Protein AF-A0A7S2SGH3-F1 (afdb_monomer_lite)

Foldseek 3Di:
DQDPVRCVLQVHQDDPQWGWQFKFWQWDDDPPDTDTFWIKIKTFNLVQCLVQVLVCLPPDCDQVVLLSVLQRQGKMKMKIAGQAKFWCVRQLVVQLVLQVVQADPVDPSSVVSCQQDVGIDGHGKMWMWIQHSVQFWTFIDTNNHTSDIDRDPVRNGRSSSVSCCCRHPVHSTVRRNVSNSVRVSCSNVVNPDPDPDPCPDPPDDDDDDDDDDDDDDDDDDDDDDDDDDDDDDDDDDDDDDDDDDDDDDPDDDDDDDDDDDDDDPDDDDDDDDDDDDDDDDDDDPDPVVVVVVVVVVVVVVVVVVVVVVVVVVVVVVVVVVVVVVVVVVVVVVVVVD

InterPro domains:
  IPR016088 Chalcone isomerase, 3-layer sandwich [G3DSA:3.50.70.10] (10-166)
  IPR036298 Chalcone isomerase superfamily [SSF54626] (16-188)

Organism: NCBI:txid96639

Radius of gyration: 29.37 Å; chains: 1; bounding box: 84×97×71 Å

Sequence (337 aa):
MASGDERQLFGGETWKGDALCGVGERIKKIGFIHVSVYKIALYVDIEGMQQAMQQFRDEELDAKFYAALAQANFRKRIVLRFSRNLSTSQLRPAFIELLEKRVSEQVDVPVIVCKLIPQDQKAGDTIELCFDADGKTITALSNGEEVFSGCCPGPEDLHRALQNAYFDEQTAVPEIRPAICQRIPSILQGANTKPKIAVEGYASEPQSSIRSGGSTASSCTAYSPTSKAELPSPLHQKSTRQRVKNMFFKRKKNSKYEASSRDHEAVYALPASPKSPPPVPTAITNNDDRDAIIEVLKAQMSTQAKSLQENTARTNLVLLLSIVNFLILCMLLATSC

Secondary structure (DSSP, 8-state):
---HHHHHHTTSSEETTEEEEEEEEEEEEETTEEEEEEEEEEEE-HHHHHHHTGGGSSS---HHHHHHHHHS-S-EEEEEEESS-B-HHHHHHHHHHHHHTTS-TTS-HHHHHHHHS-S-B-TT-EEEEEE-TTSSEEEEEETTEEEEEEE-SSHHHHHHHHHHHHHSTT-S-TTHHHHHHHHHHHHHTT-------------PPPP-------------------------------------------------------------PPPPPPP-PPPPPP----HHHHHHHHHHHHHHHHHHHHHHHHHHHHHHHHHHHHHHHHHHHHHHHHTT-

pLDDT: mean 76.82, std 23.46, range [32.69, 98.25]

Structure (mmCIF, N/CA/C/O backbone):
data_AF-A0A7S2SGH3-F1
#
_entry.id   AF-A0A7S2SGH3-F1
#
loop_
_atom_site.group_PDB
_atom_site.id
_atom_site.type_symbol
_atom_site.label_atom_id
_atom_site.label_alt_id
_atom_site.label_comp_id
_atom_site.label_asym_id
_atom_site.label_entity_id
_atom_site.label_seq_id
_atom_site.pdbx_PDB_ins_code
_atom_site.Cartn_x
_atom_site.Cartn_y
_atom_site.Cartn_z
_atom_site.occupancy
_atom_site.B_iso_or_equiv
_atom_site.auth_seq_id
_atom_site.auth_comp_id
_atom_site.auth_asym_id
_atom_site.auth_atom_id
_atom_site.pdbx_PDB_model_num
ATOM 1 N N . MET A 1 1 ? -3.397 -17.388 8.151 1.00 51.38 1 MET A N 1
ATOM 2 C CA . MET A 1 1 ? -2.467 -16.889 9.182 1.00 51.38 1 MET A CA 1
ATOM 3 C C . MET A 1 1 ? -1.088 -16.804 8.577 1.00 51.38 1 MET A C 1
ATOM 5 O O . MET A 1 1 ? -0.705 -17.744 7.894 1.00 51.38 1 MET A O 1
ATOM 9 N N . ALA A 1 2 ? -0.365 -15.719 8.849 1.00 48.91 2 ALA A N 1
ATOM 10 C CA . ALA A 1 2 ? 1.032 -15.629 8.462 1.00 48.91 2 ALA A CA 1
ATOM 11 C C . ALA A 1 2 ? 1.822 -16.755 9.144 1.00 48.91 2 ALA A C 1
ATOM 13 O O . ALA A 1 2 ? 1.715 -16.906 10.368 1.00 48.91 2 ALA A O 1
ATOM 14 N N . SER A 1 3 ? 2.563 -17.560 8.380 1.00 61.50 3 SER A N 1
ATOM 15 C CA . SER A 1 3 ? 3.436 -18.585 8.964 1.00 61.50 3 SER A CA 1
ATOM 16 C C . SER A 1 3 ? 4.487 -17.921 9.869 1.00 61.50 3 SER A C 1
ATOM 18 O O . SER A 1 3 ? 4.734 -16.715 9.771 1.00 61.50 3 SER A O 1
ATOM 20 N N . GLY A 1 4 ? 5.100 -18.677 10.788 1.00 63.34 4 GLY A N 1
ATOM 21 C CA . GLY A 1 4 ? 6.166 -18.142 11.653 1.00 63.34 4 GLY A CA 1
ATOM 22 C C . GLY A 1 4 ? 7.263 -17.419 10.857 1.00 63.34 4 GLY A C 1
ATOM 23 O O . GLY A 1 4 ? 7.742 -16.368 11.284 1.00 63.34 4 GLY A O 1
ATOM 24 N N . ASP A 1 5 ? 7.550 -17.917 9.655 1.00 72.94 5 ASP A N 1
ATOM 25 C CA . ASP A 1 5 ? 8.512 -17.343 8.715 1.00 72.94 5 ASP A CA 1
ATOM 26 C C . ASP A 1 5 ? 8.062 -15.980 8.170 1.00 72.94 5 ASP A C 1
ATOM 28 O O . ASP A 1 5 ? 8.866 -15.063 8.020 1.00 72.94 5 ASP A O 1
ATOM 32 N N . GLU A 1 6 ? 6.767 -15.781 7.926 1.00 71.31 6 GLU A N 1
ATOM 33 C CA . GLU A 1 6 ? 6.251 -14.522 7.381 1.00 71.31 6 GLU A CA 1
ATOM 34 C C . GLU A 1 6 ? 6.310 -13.366 8.371 1.00 71.31 6 GLU A C 1
ATOM 36 O O . GLU A 1 6 ? 6.550 -12.229 7.971 1.00 71.31 6 GLU A O 1
ATOM 41 N N . ARG A 1 7 ? 6.173 -13.638 9.672 1.00 69.75 7 ARG A N 1
ATOM 42 C CA . ARG A 1 7 ? 6.384 -12.601 10.693 1.00 69.75 7 ARG A CA 1
ATOM 43 C C . ARG A 1 7 ? 7.839 -12.155 10.740 1.00 69.75 7 ARG A C 1
ATOM 45 O O . ARG A 1 7 ? 8.103 -10.968 10.902 1.00 69.75 7 ARG A O 1
ATOM 52 N N . GLN A 1 8 ? 8.778 -13.084 10.557 1.00 76.25 8 GLN A N 1
ATOM 53 C CA . GLN A 1 8 ? 10.199 -12.743 10.477 1.00 76.25 8 GLN A CA 1
ATOM 54 C C . GLN A 1 8 ? 10.499 -11.885 9.242 1.00 76.25 8 GLN A C 1
ATOM 56 O O . GLN A 1 8 ? 11.311 -10.963 9.319 1.00 76.25 8 GLN A O 1
ATOM 61 N N . LEU A 1 9 ? 9.789 -12.112 8.129 1.00 83.25 9 LEU A N 1
ATOM 62 C CA . LEU A 1 9 ? 9.934 -11.299 6.918 1.00 83.25 9 LEU A CA 1
ATOM 63 C C . LEU A 1 9 ? 9.513 -9.835 7.102 1.00 83.25 9 LEU A C 1
ATOM 65 O O . LEU A 1 9 ? 9.982 -8.988 6.345 1.00 83.25 9 LEU A O 1
ATOM 69 N N . PHE A 1 10 ? 8.686 -9.504 8.089 1.00 85.69 10 PHE A N 1
ATOM 70 C CA . PHE A 1 10 ? 8.289 -8.119 8.346 1.00 85.69 10 PHE A CA 1
ATOM 71 C C . PHE A 1 10 ? 8.674 -7.635 9.751 1.00 85.69 10 PHE A C 1
ATOM 73 O O . PHE A 1 10 ? 7.989 -6.816 10.350 1.00 85.69 10 PHE A O 1
ATOM 80 N N . GLY A 1 11 ? 9.782 -8.132 10.306 1.00 79.31 11 GLY A N 1
ATOM 81 C CA . GLY A 1 11 ? 10.327 -7.597 11.560 1.00 79.31 11 GLY A CA 1
ATOM 82 C C . GLY A 1 11 ? 9.487 -7.883 12.814 1.00 79.31 11 GLY A C 1
ATOM 83 O O . GLY A 1 11 ? 9.765 -7.318 13.866 1.00 79.31 11 GLY A O 1
ATOM 84 N N . GLY A 1 12 ? 8.503 -8.786 12.736 1.00 86.12 12 GLY A N 1
ATOM 85 C CA . GLY A 1 12 ? 7.708 -9.247 13.874 1.00 86.12 12 GLY A CA 1
ATOM 86 C C . GLY A 1 12 ? 6.305 -8.642 13.965 1.00 86.12 12 GLY A C 1
ATOM 87 O O . GLY A 1 12 ? 5.635 -8.404 12.963 1.00 86.12 12 GLY A O 1
ATOM 88 N N . GLU A 1 13 ? 5.818 -8.482 15.200 1.00 83.69 13 GLU A N 1
ATOM 89 C CA . GLU A 1 13 ? 4.449 -8.023 15.494 1.00 83.69 13 GLU A CA 1
ATOM 90 C C . GLU A 1 13 ? 4.288 -6.503 15.402 1.00 83.69 13 GLU A C 1
ATOM 92 O O . GLU A 1 13 ? 3.161 -6.014 15.306 1.00 83.69 13 GLU A O 1
ATOM 97 N N . THR A 1 14 ? 5.398 -5.764 15.413 1.00 86.25 14 THR A N 1
ATOM 98 C CA . THR A 1 14 ? 5.411 -4.307 15.326 1.00 86.25 14 THR A CA 1
ATOM 99 C C . THR A 1 14 ? 6.417 -3.825 14.287 1.00 86.25 14 THR A C 1
ATOM 101 O O . THR A 1 14 ? 7.453 -4.448 14.065 1.00 86.25 14 THR A O 1
ATOM 104 N N . TRP A 1 15 ? 6.115 -2.696 13.650 1.00 84.19 15 TRP A N 1
ATOM 105 C CA . TRP A 1 15 ? 7.024 -1.999 12.743 1.00 84.19 15 TRP A CA 1
ATOM 106 C C . TRP A 1 15 ? 6.979 -0.510 13.052 1.00 84.19 15 TRP A C 1
ATOM 108 O O . TRP A 1 15 ? 5.952 0.135 12.856 1.00 84.19 15 TRP A O 1
ATOM 118 N N . LYS A 1 16 ? 8.091 0.035 13.562 1.00 86.00 16 LYS A N 1
ATOM 119 C CA . LYS A 1 16 ? 8.225 1.453 13.958 1.00 86.00 16 LYS A CA 1
ATOM 120 C C . LYS A 1 16 ? 7.079 1.947 14.871 1.00 86.00 16 LYS A C 1
ATOM 122 O O . LYS A 1 16 ? 6.611 3.068 14.722 1.00 86.00 16 LYS A O 1
ATOM 127 N N . GLY A 1 17 ? 6.630 1.102 15.802 1.00 88.50 17 GLY A N 1
ATOM 128 C CA . GLY A 1 17 ? 5.556 1.413 16.758 1.00 88.50 17 GLY A CA 1
ATOM 129 C C . GLY A 1 17 ? 4.142 1.037 16.302 1.00 88.50 17 GLY A C 1
ATOM 130 O O . GLY A 1 17 ? 3.260 0.932 17.147 1.00 88.50 17 GLY A O 1
ATOM 131 N N . ASP A 1 18 ? 3.936 0.744 15.017 1.00 94.56 18 ASP A N 1
ATOM 132 C CA . ASP A 1 18 ? 2.640 0.307 14.491 1.00 94.56 18 ASP A CA 1
ATOM 133 C C . ASP A 1 18 ? 2.492 -1.218 14.603 1.00 94.56 18 ASP A C 1
ATOM 135 O O . ASP A 1 18 ? 3.475 -1.955 14.492 1.00 94.56 18 ASP A O 1
ATOM 139 N N . ALA A 1 19 ? 1.270 -1.714 14.791 1.00 94.62 19 ALA A N 1
ATOM 140 C CA . ALA A 1 19 ? 0.977 -3.130 15.003 1.00 94.62 19 ALA A CA 1
ATOM 141 C C . ALA A 1 19 ? 0.558 -3.854 13.722 1.00 94.62 19 ALA A C 1
ATOM 143 O O . ALA A 1 19 ? -0.269 -3.355 12.957 1.00 94.62 19 ALA A O 1
ATOM 144 N N . LEU A 1 20 ? 1.082 -5.065 13.517 1.00 95.06 20 LEU A N 1
ATOM 145 C CA . LEU A 1 20 ? 0.743 -5.910 12.373 1.00 95.06 20 LEU A CA 1
ATOM 146 C C . LEU A 1 20 ? -0.716 -6.387 12.453 1.00 95.06 20 LEU A C 1
ATOM 148 O O . LEU A 1 20 ? -1.097 -7.115 13.373 1.00 95.06 20 LEU A O 1
ATOM 152 N N . CYS A 1 21 ? -1.508 -6.028 11.445 1.00 94.94 21 CYS A N 1
ATOM 153 C CA . CYS A 1 21 ? -2.907 -6.428 11.297 1.00 94.94 21 CYS A CA 1
ATOM 154 C C . CYS A 1 21 ? -3.094 -7.628 10.374 1.00 94.94 21 CYS A C 1
ATOM 156 O O . CYS A 1 21 ? -3.926 -8.484 10.643 1.00 94.94 21 CYS A O 1
ATOM 158 N N . GLY A 1 22 ? -2.346 -7.709 9.279 1.00 94.88 22 GLY A N 1
ATOM 159 C CA . GLY A 1 22 ? -2.546 -8.770 8.299 1.00 94.88 22 GLY A CA 1
ATOM 160 C C . GLY A 1 22 ? -1.418 -8.842 7.290 1.00 94.88 22 GLY A C 1
ATOM 161 O O . GLY A 1 22 ? -0.724 -7.855 7.054 1.00 94.88 22 GLY A O 1
ATOM 162 N N . VAL A 1 23 ? -1.250 -10.028 6.712 1.00 96.00 23 VAL A N 1
ATOM 163 C CA . VAL A 1 23 ? -0.267 -10.326 5.668 1.00 96.00 23 VAL A CA 1
ATOM 164 C C . VAL A 1 23 ? -0.991 -11.016 4.518 1.00 96.00 23 VAL A C 1
ATOM 166 O O . VAL A 1 23 ? -1.947 -11.755 4.750 1.00 96.00 23 VAL A O 1
ATOM 169 N N . GLY A 1 24 ? -0.541 -10.775 3.293 1.00 95.94 24 GLY A N 1
ATOM 170 C CA . GLY A 1 24 ? -0.971 -11.515 2.112 1.00 95.94 24 GLY A CA 1
ATOM 171 C C . GLY A 1 24 ? 0.130 -11.579 1.059 1.00 95.94 24 GLY A C 1
ATOM 172 O O . GLY A 1 24 ? 1.188 -10.960 1.204 1.00 95.94 24 GLY A O 1
ATOM 173 N N . GLU A 1 25 ? -0.125 -12.302 -0.027 1.00 96.31 25 GLU A N 1
ATOM 174 C CA . GLU A 1 25 ? 0.826 -12.449 -1.126 1.00 96.31 25 GLU A CA 1
ATOM 175 C C . GLU A 1 25 ? 0.199 -12.107 -2.482 1.00 96.31 25 GLU A C 1
ATOM 177 O O . GLU A 1 25 ? -0.877 -12.577 -2.854 1.00 96.31 25 GLU A O 1
ATOM 182 N N . ARG A 1 26 ? 0.893 -11.280 -3.273 1.00 96.44 26 ARG A N 1
ATOM 183 C CA . ARG A 1 26 ? 0.519 -11.032 -4.664 1.00 96.44 26 ARG A CA 1
ATOM 184 C C . ARG A 1 26 ? 1.100 -12.129 -5.542 1.00 96.44 26 ARG A C 1
ATOM 186 O O . ARG A 1 26 ? 2.277 -12.089 -5.900 1.00 96.44 26 ARG A O 1
ATOM 193 N N . ILE A 1 27 ? 0.242 -13.043 -5.976 1.00 96.00 27 ILE A N 1
ATOM 194 C CA . ILE A 1 27 ? 0.587 -14.090 -6.940 1.00 96.00 27 ILE A CA 1
ATOM 195 C C . ILE A 1 27 ? 0.081 -13.691 -8.331 1.00 96.00 27 ILE A C 1
ATOM 197 O O . ILE A 1 27 ? -1.093 -13.365 -8.517 1.00 96.00 27 ILE A O 1
ATOM 201 N N . LYS A 1 28 ? 0.960 -13.721 -9.338 1.00 94.62 28 LYS A N 1
ATOM 202 C CA . LYS A 1 28 ? 0.601 -13.533 -10.751 1.00 94.62 28 LYS A CA 1
ATOM 203 C C . LYS A 1 28 ? 0.676 -14.871 -11.479 1.00 94.62 28 LYS A C 1
ATOM 205 O O . LYS A 1 28 ? 1.709 -15.535 -11.457 1.00 94.62 28 LYS A O 1
ATOM 210 N N . LYS A 1 29 ? -0.404 -15.244 -12.165 1.00 94.38 29 LYS A N 1
ATOM 211 C CA . LYS A 1 29 ? -0.428 -16.419 -13.042 1.00 94.38 29 LYS A CA 1
ATOM 212 C C . LYS A 1 29 ? 0.172 -16.059 -14.402 1.00 94.38 29 LYS A C 1
ATOM 214 O O . LYS A 1 29 ? -0.308 -15.138 -15.062 1.00 94.38 29 LYS A O 1
ATOM 219 N N . ILE A 1 30 ? 1.223 -16.766 -14.808 1.00 92.56 30 ILE A N 1
ATOM 220 C CA . ILE A 1 30 ? 1.874 -16.619 -16.116 1.00 92.56 30 ILE A CA 1
ATOM 221 C C . ILE A 1 30 ? 1.828 -17.992 -16.790 1.00 92.56 30 ILE A C 1
ATOM 223 O O . ILE A 1 30 ? 2.582 -18.898 -16.437 1.00 92.56 30 ILE A O 1
ATOM 227 N N . GLY A 1 31 ? 0.881 -18.175 -17.714 1.00 94.12 31 GLY A N 1
ATOM 228 C CA . GLY A 1 31 ? 0.572 -19.495 -18.270 1.00 94.12 31 GLY A CA 1
ATOM 229 C C . GLY A 1 31 ? 0.061 -20.451 -17.186 1.00 94.12 31 GLY A C 1
ATOM 230 O O . GLY A 1 31 ? -0.963 -20.185 -16.554 1.00 94.12 31 GLY A O 1
ATOM 231 N N . PHE A 1 32 ? 0.789 -21.547 -16.959 1.00 94.94 32 PHE A N 1
ATOM 232 C CA . PHE A 1 32 ? 0.484 -22.552 -15.929 1.00 94.94 32 PHE A CA 1
ATOM 233 C C . PHE A 1 32 ? 1.254 -22.347 -14.616 1.00 94.94 32 PHE A C 1
ATOM 235 O O . PHE A 1 32 ? 1.048 -23.099 -13.670 1.00 94.94 32 PHE A O 1
ATOM 242 N N . ILE A 1 33 ? 2.131 -21.341 -14.543 1.00 95.25 33 ILE A N 1
ATOM 243 C CA . ILE A 1 33 ? 2.996 -21.112 -13.383 1.00 95.25 33 ILE A CA 1
ATOM 244 C C . ILE A 1 33 ? 2.412 -19.991 -12.520 1.00 95.25 33 ILE A C 1
ATOM 246 O O . ILE A 1 33 ? 2.034 -18.924 -13.017 1.00 95.25 33 ILE A O 1
ATOM 250 N N . HIS A 1 34 ? 2.366 -20.233 -11.212 1.00 94.94 34 HIS A N 1
ATOM 251 C CA . HIS A 1 34 ? 2.058 -19.233 -10.197 1.00 94.94 34 HIS A CA 1
ATOM 252 C C . HIS A 1 34 ? 3.356 -18.574 -9.748 1.00 94.94 34 HIS A C 1
ATOM 254 O O . HIS A 1 34 ? 4.269 -19.252 -9.286 1.00 94.94 34 HIS A O 1
ATOM 260 N N . VAL A 1 35 ? 3.453 -17.255 -9.907 1.00 96.06 35 VAL A N 1
ATOM 261 C CA . VAL A 1 35 ? 4.663 -16.517 -9.553 1.00 96.06 35 VAL A CA 1
ATOM 262 C C . VAL A 1 35 ? 4.365 -15.518 -8.447 1.00 96.06 35 VAL A C 1
ATOM 264 O O . VAL A 1 35 ? 3.586 -14.584 -8.652 1.00 96.06 35 VAL A O 1
ATOM 267 N N . SER A 1 36 ? 5.009 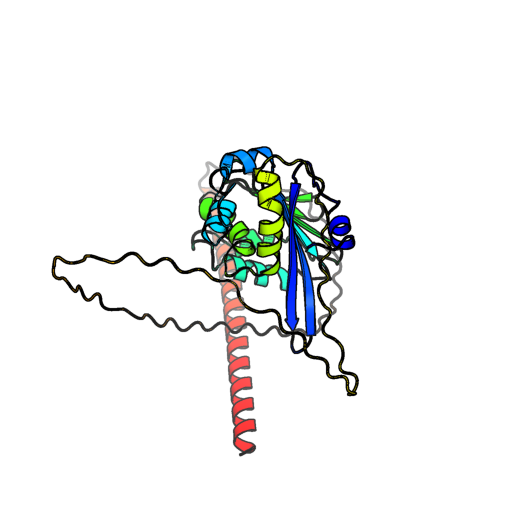-15.701 -7.293 1.00 96.62 36 SER A N 1
ATOM 268 C CA . SER A 1 36 ? 5.005 -14.716 -6.210 1.00 96.62 36 SER A CA 1
ATOM 269 C C . SER A 1 36 ? 5.724 -13.447 -6.668 1.00 96.62 36 SER A C 1
ATOM 271 O O . SER A 1 36 ? 6.856 -13.493 -7.159 1.00 96.62 36 SER A O 1
ATOM 273 N N . VAL A 1 37 ? 5.034 -12.313 -6.579 1.00 96.75 37 VAL A N 1
ATOM 274 C CA . VAL A 1 37 ? 5.544 -11.001 -6.993 1.00 96.75 37 VAL A CA 1
ATOM 275 C C . VAL A 1 37 ? 6.090 -10.263 -5.777 1.00 96.75 37 VAL A C 1
ATOM 277 O O . VAL A 1 37 ? 7.258 -9.876 -5.754 1.00 96.75 37 VAL A O 1
ATOM 280 N N . TYR A 1 38 ? 5.249 -10.093 -4.762 1.00 97.50 38 TYR A N 1
ATOM 281 C CA . TYR A 1 38 ? 5.598 -9.494 -3.482 1.00 97.50 38 TYR A CA 1
ATOM 282 C C . TYR A 1 38 ? 4.666 -10.018 -2.393 1.00 97.50 38 TYR A C 1
ATOM 284 O O . TYR A 1 38 ? 3.523 -10.398 -2.665 1.00 97.50 38 TYR A O 1
ATOM 292 N N . LYS A 1 39 ? 5.137 -9.966 -1.152 1.00 97.12 39 LYS A N 1
ATOM 293 C CA . LYS A 1 39 ? 4.304 -10.074 0.044 1.00 97.12 39 LYS A CA 1
ATOM 294 C C . LYS A 1 39 ? 3.898 -8.681 0.504 1.00 97.12 39 LYS A C 1
ATOM 296 O O . LYS A 1 39 ? 4.641 -7.722 0.305 1.00 97.12 39 LYS A O 1
ATOM 301 N N . ILE A 1 40 ? 2.727 -8.569 1.107 1.00 97.38 40 ILE A N 1
ATOM 302 C CA . ILE A 1 40 ? 2.187 -7.323 1.650 1.00 97.38 40 ILE A CA 1
ATOM 303 C C . ILE A 1 40 ? 1.869 -7.512 3.127 1.00 97.38 40 ILE A C 1
ATOM 305 O O . ILE A 1 40 ? 1.304 -8.534 3.504 1.00 97.38 40 ILE A O 1
ATOM 309 N N . ALA A 1 41 ? 2.188 -6.514 3.944 1.00 97.06 41 ALA A N 1
ATOM 310 C CA . ALA A 1 41 ? 1.784 -6.432 5.338 1.00 97.06 41 ALA A CA 1
ATOM 311 C C . ALA A 1 41 ? 1.093 -5.092 5.621 1.00 97.06 41 ALA A C 1
ATOM 313 O O . ALA A 1 41 ? 1.531 -4.051 5.131 1.00 97.06 41 ALA A O 1
ATOM 314 N N . LEU A 1 42 ? 0.025 -5.122 6.419 1.00 97.62 42 LEU A N 1
ATOM 315 C CA . LEU A 1 42 ? -0.638 -3.931 6.949 1.00 97.62 42 LEU A CA 1
ATOM 316 C C . LEU A 1 42 ? -0.261 -3.737 8.415 1.00 97.62 42 LEU A C 1
ATOM 318 O O . LEU A 1 42 ? -0.543 -4.603 9.243 1.00 97.62 42 LEU A O 1
ATOM 322 N N . TYR A 1 43 ? 0.279 -2.568 8.727 1.00 97.44 43 TYR A N 1
ATOM 323 C CA . TYR A 1 43 ? 0.512 -2.076 10.075 1.00 97.44 43 TYR A CA 1
ATOM 324 C C . TYR A 1 43 ? -0.390 -0.884 10.377 1.00 97.44 43 TYR A C 1
ATOM 326 O O . TYR A 1 43 ? -0.679 -0.082 9.486 1.00 97.44 43 TYR A O 1
ATOM 334 N N . VAL A 1 44 ? -0.817 -0.755 11.630 1.00 97.50 44 VAL A N 1
ATOM 335 C CA . VAL A 1 44 ? -1.690 0.337 12.079 1.00 97.50 44 VAL A CA 1
ATOM 336 C C . VAL A 1 44 ? -1.257 0.894 13.425 1.00 97.50 44 VAL A C 1
ATOM 338 O O . VAL A 1 44 ? -0.756 0.164 14.281 1.00 97.50 44 VAL A O 1
ATOM 341 N N . ASP A 1 45 ? -1.537 2.172 13.631 1.00 97.25 45 ASP A N 1
ATOM 342 C CA . ASP A 1 45 ? -1.506 2.784 14.952 1.00 97.25 45 ASP A CA 1
ATOM 343 C C . ASP A 1 45 ? -2.660 2.241 15.811 1.00 97.25 45 ASP A C 1
ATOM 345 O O . ASP A 1 45 ? -3.830 2.429 15.471 1.00 97.25 45 ASP A O 1
ATOM 349 N N . ILE A 1 46 ? -2.337 1.527 16.898 1.00 95.75 46 ILE A N 1
ATOM 350 C CA . ILE A 1 46 ? -3.338 0.838 17.735 1.00 95.75 46 ILE A CA 1
ATOM 351 C C . ILE A 1 46 ? -4.336 1.840 18.316 1.00 95.75 46 ILE A C 1
ATOM 353 O O . ILE A 1 46 ? -5.542 1.618 18.224 1.00 95.75 46 ILE A O 1
ATOM 357 N N . GLU A 1 47 ? -3.840 2.925 18.913 1.00 96.06 47 GLU A N 1
ATOM 358 C CA . GLU A 1 47 ? -4.676 3.904 19.610 1.00 96.06 47 GLU A CA 1
ATOM 359 C C . GLU A 1 47 ? -5.611 4.621 18.632 1.00 96.06 47 GLU A C 1
ATOM 361 O O . GLU A 1 47 ? -6.827 4.642 18.842 1.00 96.06 47 GLU A O 1
ATOM 366 N N . GLY A 1 48 ? -5.078 5.127 17.515 1.00 96.88 48 GLY A N 1
ATOM 367 C CA . GLY A 1 48 ? -5.880 5.762 16.477 1.00 96.88 48 GLY A CA 1
ATOM 368 C C . GLY A 1 48 ? -6.897 4.809 15.847 1.00 96.88 48 GLY A C 1
ATOM 369 O O . GLY A 1 48 ? -8.045 5.195 15.622 1.00 96.88 48 GLY A O 1
ATOM 370 N N . MET A 1 49 ? -6.533 3.543 15.617 1.00 96.94 49 MET A N 1
ATOM 371 C CA . MET A 1 49 ? -7.471 2.544 15.101 1.00 96.94 49 MET A CA 1
ATOM 372 C C . MET A 1 49 ? -8.592 2.251 16.103 1.00 96.94 49 MET A C 1
ATOM 374 O O . MET A 1 49 ? -9.759 2.225 15.717 1.00 96.94 49 MET A O 1
ATOM 378 N N . GLN A 1 50 ? -8.260 2.043 17.379 1.00 96.19 50 GLN A N 1
ATOM 379 C CA . GLN A 1 50 ? -9.251 1.809 18.428 1.00 96.19 50 GLN A CA 1
ATOM 380 C C . GLN A 1 50 ? -10.229 2.970 18.539 1.00 96.19 50 GLN A C 1
ATOM 382 O O . GLN A 1 50 ? -11.411 2.721 18.717 1.00 96.19 50 GLN A O 1
ATOM 387 N N . GLN A 1 51 ? -9.766 4.215 18.414 1.00 96.62 51 GLN A N 1
ATOM 388 C CA . GLN A 1 51 ? -10.628 5.397 18.441 1.00 96.62 51 GLN A CA 1
ATOM 389 C C . GLN A 1 51 ? -11.507 5.506 17.190 1.00 96.62 51 GLN A C 1
ATOM 391 O O . GLN A 1 51 ? -12.708 5.739 17.305 1.00 96.62 51 GLN A O 1
ATOM 396 N N . ALA A 1 52 ? -10.937 5.312 16.000 1.00 97.00 52 ALA A N 1
ATOM 397 C CA . ALA A 1 52 ? -11.648 5.525 14.741 1.00 97.00 52 ALA A CA 1
ATOM 398 C C . ALA A 1 52 ? -12.604 4.381 14.360 1.00 97.00 52 ALA A C 1
ATOM 400 O O . ALA A 1 52 ? -13.538 4.595 13.591 1.00 97.00 52 ALA A O 1
ATOM 401 N N . MET A 1 53 ? -12.376 3.167 14.871 1.00 96.75 53 MET A N 1
ATOM 402 C CA . MET A 1 53 ? -13.086 1.952 14.449 1.00 96.75 53 MET A CA 1
ATOM 403 C C . MET A 1 53 ? -13.912 1.313 15.581 1.00 96.75 53 MET A C 1
ATOM 405 O O . MET A 1 53 ? -14.236 0.129 15.499 1.00 96.75 53 MET A O 1
ATOM 409 N N . GLN A 1 54 ? -14.282 2.074 16.623 1.00 95.31 54 GLN A N 1
ATOM 410 C CA . GLN A 1 54 ? -15.025 1.564 17.796 1.00 95.31 54 GLN A CA 1
ATOM 411 C C . GLN A 1 54 ? -16.321 0.838 17.431 1.00 95.31 54 GLN A C 1
ATOM 413 O O . GLN A 1 54 ? -16.650 -0.174 18.045 1.00 95.31 54 GLN A O 1
ATOM 418 N N . GLN A 1 55 ? -17.027 1.328 16.411 1.00 95.38 55 GLN A N 1
ATOM 419 C CA . GLN A 1 55 ? -18.280 0.739 15.933 1.00 95.38 55 GLN A CA 1
ATOM 420 C C . GLN A 1 55 ? -18.131 -0.719 15.468 1.00 95.38 55 GLN A C 1
ATOM 422 O O . GLN A 1 55 ? -19.082 -1.475 15.552 1.00 95.38 55 GLN A O 1
ATOM 427 N N . PHE A 1 56 ? -16.932 -1.152 15.062 1.00 95.81 56 PHE A N 1
ATOM 428 C CA . PHE A 1 56 ? -16.688 -2.520 14.592 1.00 95.81 56 PHE A CA 1
ATOM 429 C C . PHE A 1 56 ? -16.167 -3.470 15.676 1.00 95.81 56 PHE A C 1
ATOM 431 O O . PHE A 1 56 ? -15.714 -4.568 15.362 1.00 95.81 56 PHE A O 1
ATOM 438 N N . ARG A 1 57 ? -16.169 -3.063 16.953 1.00 92.31 57 ARG A N 1
ATOM 439 C CA . ARG A 1 57 ? -15.624 -3.882 18.049 1.00 92.31 57 ARG A CA 1
ATOM 440 C C . ARG A 1 57 ? -16.356 -5.217 18.212 1.00 92.31 57 ARG A C 1
ATOM 442 O O . ARG A 1 57 ? -15.706 -6.232 18.454 1.00 92.31 57 ARG A O 1
ATOM 449 N N . ASP A 1 58 ? -17.677 -5.183 18.069 1.00 91.44 58 ASP A N 1
ATOM 450 C CA . ASP A 1 58 ? -18.582 -6.313 18.299 1.00 91.44 58 ASP A CA 1
ATOM 451 C C . ASP A 1 58 ? -19.433 -6.634 17.051 1.00 91.44 58 ASP A C 1
ATOM 453 O O . ASP A 1 58 ? -20.404 -7.386 17.127 1.00 91.44 58 ASP A O 1
ATOM 457 N N . GLU A 1 59 ? -19.074 -6.059 15.897 1.00 90.81 59 GLU A N 1
ATOM 458 C CA . GLU A 1 59 ? -19.759 -6.267 14.618 1.00 90.81 59 GLU A CA 1
ATOM 459 C C . GLU A 1 59 ? -19.012 -7.261 13.720 1.00 90.81 59 GLU A C 1
ATOM 461 O O . GLU A 1 59 ? -17.807 -7.494 13.851 1.00 90.81 59 GLU A O 1
ATOM 466 N N . GLU A 1 60 ? -19.737 -7.839 12.764 1.00 91.50 60 GLU A N 1
ATOM 467 C CA . GLU A 1 60 ? -19.139 -8.659 11.717 1.00 91.50 60 GLU A CA 1
ATOM 468 C C . GLU A 1 60 ? -18.284 -7.791 10.782 1.00 91.50 60 GLU A C 1
ATOM 470 O O . GLU A 1 60 ? -18.716 -6.751 10.281 1.00 91.50 60 GLU A O 1
ATOM 475 N N . LEU A 1 61 ? -17.048 -8.226 10.534 1.00 92.94 61 LEU A N 1
ATOM 476 C CA . LEU A 1 61 ? -16.099 -7.495 9.698 1.00 92.94 61 LEU A CA 1
ATOM 477 C C . LEU A 1 61 ? -16.356 -7.789 8.212 1.00 92.94 61 LEU A C 1
ATOM 479 O O . LEU A 1 61 ? -15.739 -8.675 7.616 1.00 92.94 61 LEU A O 1
ATOM 483 N N . ASP A 1 62 ? -17.291 -7.041 7.629 1.00 93.25 62 ASP A N 1
ATOM 484 C CA . ASP A 1 62 ? -17.789 -7.200 6.261 1.00 93.25 62 ASP A CA 1
ATOM 485 C C . ASP A 1 62 ? -17.186 -6.180 5.259 1.00 93.25 62 ASP A C 1
ATOM 487 O O . ASP A 1 62 ? -16.146 -5.560 5.486 1.00 93.25 62 ASP A O 1
ATOM 491 N N . ALA A 1 63 ? -17.828 -5.988 4.101 1.00 93.12 63 ALA A N 1
ATOM 492 C CA . ALA A 1 63 ? -17.414 -4.984 3.117 1.00 93.12 63 ALA A CA 1
ATOM 493 C C . ALA A 1 63 ? -17.449 -3.538 3.660 1.00 93.12 63 ALA A C 1
ATOM 495 O O . ALA A 1 63 ? -16.596 -2.727 3.285 1.00 93.12 63 ALA A O 1
ATOM 496 N N . LYS A 1 64 ? -18.388 -3.209 4.559 1.00 94.75 64 LYS A N 1
ATOM 497 C CA . LYS A 1 64 ? -18.470 -1.884 5.191 1.00 94.75 64 LYS A CA 1
ATOM 498 C C . LYS A 1 64 ? -17.290 -1.659 6.122 1.00 94.75 64 LYS A C 1
ATOM 500 O O . LYS A 1 64 ? -16.756 -0.551 6.144 1.00 94.75 64 LYS A O 1
ATOM 505 N N . PHE A 1 65 ? -16.846 -2.706 6.819 1.00 95.81 65 PHE A N 1
ATOM 506 C CA . PHE A 1 65 ? -15.636 -2.651 7.632 1.00 95.81 65 PHE A CA 1
ATOM 507 C C . PHE A 1 65 ? -14.414 -2.222 6.804 1.00 95.81 65 PHE A C 1
ATOM 509 O O . PHE A 1 65 ? -13.723 -1.282 7.188 1.00 95.81 65 PHE A O 1
ATOM 516 N N . TYR A 1 66 ? -14.160 -2.833 5.640 1.00 95.69 66 TYR A N 1
ATOM 517 C CA . TYR A 1 66 ? -13.000 -2.455 4.813 1.00 95.69 66 TYR A CA 1
ATOM 518 C C . TYR A 1 66 ? -13.116 -1.053 4.215 1.00 95.69 66 TYR A C 1
ATOM 520 O O . TYR A 1 66 ? -12.117 -0.338 4.133 1.00 95.69 66 TYR A O 1
ATOM 528 N N . ALA A 1 67 ? -14.325 -0.644 3.821 1.00 94.31 67 ALA A N 1
ATOM 529 C CA . ALA A 1 67 ? -14.565 0.716 3.357 1.00 94.31 67 ALA A CA 1
ATOM 530 C C . ALA A 1 67 ? -14.258 1.737 4.463 1.00 94.31 67 ALA A C 1
ATOM 532 O O . ALA A 1 67 ? -13.564 2.722 4.213 1.00 94.31 67 ALA A O 1
ATOM 533 N N . ALA A 1 68 ? -14.707 1.472 5.693 1.00 95.56 68 ALA A N 1
ATOM 534 C CA . ALA A 1 68 ? -14.397 2.308 6.844 1.00 95.56 68 ALA A CA 1
ATOM 535 C C . ALA A 1 68 ? -12.906 2.264 7.204 1.00 95.56 68 ALA A C 1
ATOM 537 O O . ALA A 1 68 ? -12.320 3.310 7.462 1.00 95.56 68 ALA A O 1
ATOM 538 N N . LEU A 1 69 ? -12.260 1.094 7.133 1.00 96.00 69 LEU A N 1
ATOM 539 C CA . LEU A 1 69 ? -10.826 0.940 7.381 1.00 96.00 69 LEU A CA 1
ATOM 540 C C . LEU A 1 69 ? -10.000 1.822 6.438 1.00 96.00 69 LEU A C 1
ATOM 542 O O . LEU A 1 69 ? -9.083 2.496 6.895 1.00 96.00 69 LEU A O 1
ATOM 546 N N . ALA A 1 70 ? -10.341 1.851 5.147 1.00 93.94 70 ALA A N 1
ATOM 547 C CA . ALA A 1 70 ? -9.659 2.677 4.151 1.00 93.94 70 ALA A CA 1
ATOM 548 C C . ALA A 1 70 ? -9.923 4.188 4.321 1.00 93.94 70 ALA A C 1
ATOM 550 O O . ALA A 1 70 ? -9.104 5.013 3.917 1.00 93.94 70 ALA A O 1
ATOM 551 N N . GLN A 1 71 ? -11.076 4.562 4.887 1.00 92.75 71 GLN A N 1
ATOM 552 C CA . GLN A 1 71 ? -11.496 5.959 5.063 1.00 92.75 71 GLN A CA 1
ATOM 553 C C . GLN A 1 71 ? -11.096 6.560 6.412 1.00 92.75 71 GLN A C 1
ATOM 555 O O . GLN A 1 71 ? -11.020 7.778 6.532 1.00 92.75 71 GLN A O 1
ATOM 560 N N . ALA A 1 72 ? -10.874 5.730 7.427 1.00 95.62 72 ALA A N 1
ATOM 561 C CA . ALA A 1 72 ? -10.610 6.180 8.781 1.00 95.62 72 ALA A CA 1
ATOM 562 C C . ALA A 1 72 ? -9.266 6.915 8.893 1.00 95.62 72 ALA A C 1
ATOM 564 O O . ALA A 1 72 ? -8.255 6.488 8.332 1.00 95.62 72 ALA A O 1
ATOM 565 N N . ASN A 1 73 ? -9.242 7.984 9.686 1.00 95.25 73 ASN A N 1
ATOM 566 C CA . ASN A 1 73 ? -8.077 8.845 9.875 1.00 95.25 73 ASN A CA 1
ATOM 567 C C . ASN A 1 73 ? -7.260 8.393 11.089 1.00 95.25 73 ASN A C 1
ATOM 569 O O . ASN A 1 73 ? -7.510 8.790 12.221 1.00 95.25 73 ASN A O 1
ATOM 573 N N . PHE A 1 74 ? -6.298 7.516 10.833 1.00 97.00 74 PHE A N 1
ATOM 574 C CA . PHE A 1 74 ? -5.266 7.082 11.770 1.00 97.00 74 PHE A CA 1
ATOM 575 C C . PHE A 1 74 ? -4.091 6.550 10.954 1.00 97.00 74 PHE A C 1
ATOM 577 O O . PHE 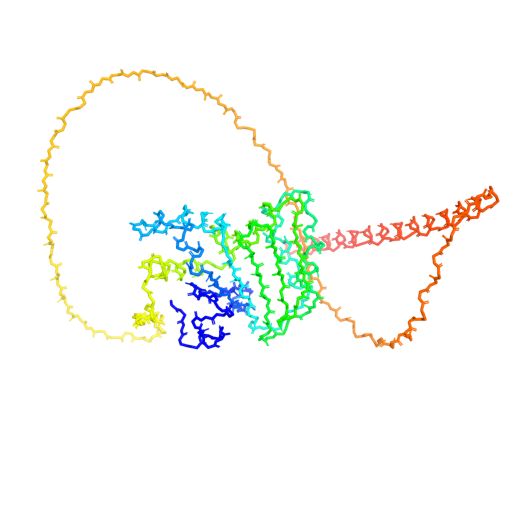A 1 74 ? -4.285 6.152 9.795 1.00 97.00 74 PHE A O 1
ATOM 584 N N . ARG A 1 75 ? -2.892 6.511 11.545 1.00 97.38 75 ARG A N 1
ATOM 585 C CA . ARG A 1 75 ? -1.701 6.107 10.795 1.00 97.38 75 ARG A CA 1
ATOM 586 C C . ARG A 1 75 ? -1.800 4.656 10.344 1.00 97.38 75 ARG A C 1
ATOM 588 O O . ARG A 1 75 ? -2.105 3.758 11.133 1.00 97.38 75 ARG A O 1
ATOM 595 N N . LYS A 1 76 ? -1.513 4.426 9.069 1.00 97.81 76 LYS A N 1
ATOM 596 C CA . LYS A 1 76 ? -1.421 3.090 8.474 1.00 97.81 76 LYS A CA 1
ATOM 597 C C . LYS A 1 76 ? -0.112 2.982 7.726 1.00 97.81 76 LYS A C 1
ATOM 599 O O . LYS A 1 76 ? 0.351 3.945 7.119 1.00 97.81 76 LYS A O 1
ATOM 604 N N . ARG A 1 77 ? 0.453 1.786 7.693 1.00 97.81 77 ARG A N 1
ATOM 605 C CA . ARG A 1 77 ? 1.618 1.486 6.871 1.00 97.81 77 ARG A CA 1
ATOM 606 C C . ARG A 1 77 ? 1.387 0.195 6.113 1.00 97.81 77 ARG A C 1
ATOM 608 O O . ARG A 1 77 ? 1.163 -0.854 6.707 1.00 97.81 77 ARG A O 1
ATOM 615 N N . ILE A 1 78 ? 1.464 0.279 4.793 1.00 97.56 78 ILE A N 1
ATOM 616 C CA . ILE A 1 78 ? 1.463 -0.881 3.910 1.00 97.56 78 ILE A CA 1
ATOM 617 C C . ILE A 1 78 ? 2.908 -1.154 3.519 1.00 97.56 78 ILE A C 1
ATOM 619 O O . ILE A 1 78 ? 3.548 -0.309 2.902 1.00 97.56 78 ILE A O 1
ATOM 623 N N . VAL A 1 79 ? 3.427 -2.325 3.872 1.00 97.50 79 VAL A N 1
ATOM 624 C CA . VAL A 1 79 ? 4.787 -2.743 3.521 1.00 97.50 79 VAL A CA 1
ATOM 625 C C . VAL A 1 79 ? 4.702 -3.795 2.430 1.00 97.50 79 VAL A C 1
ATOM 627 O O . VAL A 1 79 ? 4.150 -4.871 2.644 1.00 97.50 79 VAL A O 1
ATOM 630 N N . LEU A 1 80 ? 5.253 -3.488 1.263 1.00 97.75 80 LEU A N 1
ATOM 631 C CA . LEU A 1 80 ? 5.435 -4.421 0.159 1.00 97.75 80 LEU A CA 1
ATOM 632 C C . LEU A 1 80 ? 6.866 -4.942 0.223 1.00 97.75 80 LEU A C 1
ATOM 634 O O . LEU A 1 80 ? 7.792 -4.139 0.216 1.00 97.75 80 LEU A O 1
ATOM 638 N N . ARG A 1 81 ? 7.060 -6.259 0.267 1.00 97.31 81 ARG A N 1
ATOM 639 C CA . ARG A 1 81 ? 8.380 -6.897 0.207 1.00 97.31 81 ARG A CA 1
ATOM 640 C C . ARG A 1 81 ? 8.463 -7.780 -1.027 1.00 97.31 81 ARG A C 1
ATOM 642 O O . ARG A 1 81 ? 7.690 -8.729 -1.158 1.00 97.31 81 ARG A O 1
ATOM 649 N N . PHE A 1 82 ? 9.375 -7.474 -1.940 1.00 97.81 82 PHE A N 1
ATOM 650 C CA . PHE A 1 82 ? 9.454 -8.150 -3.231 1.00 97.81 82 PHE A CA 1
ATOM 651 C C . PHE A 1 82 ? 10.027 -9.560 -3.106 1.00 97.81 82 PHE A C 1
ATOM 653 O O . PHE A 1 82 ? 11.074 -9.775 -2.502 1.00 97.81 82 PHE A O 1
ATOM 660 N N . SER A 1 83 ? 9.352 -10.534 -3.715 1.00 97.00 83 SER A N 1
ATOM 661 C CA . SER A 1 83 ? 9.776 -11.943 -3.701 1.00 97.00 83 SER A CA 1
ATOM 662 C C . SER A 1 83 ? 10.763 -12.271 -4.826 1.00 97.00 83 SER A C 1
ATOM 664 O O . SER A 1 83 ? 11.326 -13.361 -4.871 1.00 97.00 83 SER A O 1
ATOM 666 N N . ARG A 1 84 ? 10.942 -11.348 -5.776 1.00 97.12 84 ARG A N 1
ATOM 667 C CA . ARG A 1 84 ? 11.733 -11.523 -6.998 1.00 97.12 84 ARG A CA 1
ATOM 668 C C . ARG A 1 84 ? 12.201 -10.177 -7.533 1.00 97.12 84 ARG A C 1
ATOM 670 O O . ARG A 1 84 ? 11.632 -9.142 -7.201 1.00 97.12 84 ARG A O 1
ATOM 677 N N . ASN A 1 85 ? 13.170 -10.224 -8.441 1.00 98.06 85 ASN A N 1
ATOM 678 C CA . ASN A 1 85 ? 13.601 -9.047 -9.183 1.00 98.06 85 ASN A CA 1
ATOM 679 C C . ASN A 1 85 ? 12.495 -8.598 -10.152 1.00 98.06 85 ASN A C 1
ATOM 681 O O . ASN A 1 85 ? 11.900 -9.419 -10.865 1.00 98.06 85 ASN A O 1
ATOM 685 N N . LEU A 1 86 ? 12.220 -7.298 -10.171 1.00 97.75 86 LEU A N 1
ATOM 686 C CA . LEU A 1 86 ? 11.220 -6.658 -11.013 1.00 97.75 86 LEU A CA 1
ATOM 687 C C . LEU A 1 86 ? 11.744 -5.310 -11.493 1.00 97.75 86 LEU A C 1
ATOM 689 O O . LEU A 1 86 ? 12.128 -4.459 -10.693 1.00 97.75 86 LEU A O 1
ATOM 693 N N . SER A 1 87 ? 11.710 -5.093 -12.803 1.00 98.25 87 SER A N 1
ATOM 694 C CA . SER A 1 87 ? 12.084 -3.802 -13.368 1.00 98.25 87 SER A CA 1
ATOM 695 C C . SER A 1 87 ? 10.970 -2.767 -13.188 1.00 98.25 87 SER A C 1
ATOM 697 O O . SER A 1 87 ? 9.779 -3.089 -13.120 1.00 98.25 87 SER A O 1
ATOM 699 N N . THR A 1 88 ? 11.338 -1.492 -13.209 1.00 97.75 88 THR A N 1
ATOM 700 C CA . THR A 1 88 ? 10.420 -0.348 -13.304 1.00 97.75 88 THR A CA 1
ATOM 701 C C . THR A 1 88 ? 9.469 -0.477 -14.490 1.00 97.75 88 THR A C 1
ATOM 703 O O . THR A 1 88 ? 8.287 -0.162 -14.361 1.00 97.75 88 THR A O 1
ATOM 706 N N . SER A 1 89 ? 9.938 -1.011 -15.622 1.00 97.38 89 SER A N 1
ATOM 707 C CA . SER A 1 89 ? 9.110 -1.278 -16.806 1.00 97.38 89 SER A CA 1
ATOM 708 C C . SER A 1 89 ? 8.040 -2.354 -16.586 1.00 97.38 89 SER A C 1
ATOM 710 O O . SER A 1 89 ? 7.035 -2.360 -17.290 1.00 97.38 89 SER A O 1
ATOM 712 N N . GLN A 1 90 ? 8.211 -3.243 -15.603 1.00 96.56 90 GLN A N 1
ATOM 713 C CA . GLN A 1 90 ? 7.195 -4.220 -15.200 1.00 96.56 90 GLN A CA 1
ATOM 714 C C . GLN A 1 90 ? 6.274 -3.665 -14.108 1.00 96.56 90 GLN A C 1
ATOM 716 O O . GLN A 1 90 ? 5.065 -3.896 -14.143 1.00 96.56 90 GLN A O 1
ATOM 721 N N . LEU A 1 91 ? 6.841 -2.945 -13.136 1.00 96.81 91 LEU A N 1
ATOM 722 C CA . LEU A 1 91 ? 6.118 -2.454 -11.964 1.00 96.81 91 LEU A CA 1
ATOM 723 C C . LEU A 1 91 ? 5.245 -1.241 -12.262 1.00 96.81 91 LEU A C 1
ATOM 725 O O . LEU A 1 91 ? 4.066 -1.246 -11.910 1.00 96.81 91 LEU A O 1
ATOM 729 N N . ARG A 1 92 ? 5.794 -0.212 -12.918 1.00 97.44 92 ARG A N 1
ATOM 730 C CA . ARG A 1 92 ? 5.079 1.052 -13.129 1.00 97.44 92 ARG A CA 1
ATOM 731 C C . ARG A 1 92 ? 3.772 0.849 -13.902 1.00 97.44 92 ARG A C 1
ATOM 733 O O . ARG A 1 92 ? 2.752 1.305 -13.398 1.00 97.44 92 ARG A O 1
ATOM 740 N N . PRO A 1 93 ? 3.720 0.100 -15.024 1.00 97.06 93 PRO A N 1
ATOM 741 C CA . PRO A 1 93 ? 2.452 -0.144 -15.711 1.00 97.06 93 PRO A CA 1
ATOM 742 C C . PRO A 1 93 ? 1.421 -0.871 -14.841 1.00 97.06 93 PRO A C 1
ATOM 744 O O . PRO A 1 93 ? 0.240 -0.545 -14.896 1.00 97.06 93 PRO A O 1
ATOM 747 N N . ALA A 1 94 ? 1.854 -1.817 -14.001 1.00 94.88 94 ALA A N 1
ATOM 748 C CA . ALA A 1 94 ? 0.952 -2.544 -13.111 1.00 94.88 94 ALA A CA 1
ATOM 749 C C . ALA A 1 94 ? 0.351 -1.636 -12.024 1.00 94.88 94 ALA A C 1
ATOM 751 O O . ALA A 1 94 ? -0.831 -1.759 -11.711 1.00 94.88 94 ALA A O 1
ATOM 752 N N . PHE A 1 95 ? 1.144 -0.717 -11.466 1.00 95.75 95 PHE A N 1
ATOM 753 C CA . PHE A 1 95 ? 0.664 0.275 -10.498 1.00 95.75 95 PHE A CA 1
ATOM 754 C C . PHE A 1 95 ? -0.206 1.352 -11.149 1.00 95.75 95 PHE A C 1
ATOM 756 O O . PHE A 1 95 ? -1.212 1.748 -10.568 1.00 95.75 95 PHE A O 1
ATOM 763 N N . ILE A 1 96 ? 0.136 1.786 -12.363 1.00 95.81 96 ILE A N 1
ATOM 764 C CA . ILE A 1 96 ? -0.691 2.709 -13.146 1.00 95.81 96 ILE A CA 1
ATOM 765 C C . ILE A 1 96 ? -2.067 2.081 -13.386 1.00 95.81 96 ILE A C 1
ATOM 767 O O . ILE A 1 96 ? -3.073 2.664 -12.996 1.00 95.81 96 ILE A O 1
ATOM 771 N N . GLU A 1 97 ? -2.129 0.847 -13.896 1.00 94.56 97 GLU A N 1
ATOM 772 C CA . GLU A 1 97 ? -3.402 0.154 -14.146 1.00 94.56 97 GLU A CA 1
ATOM 773 C C . GLU A 1 97 ? -4.238 -0.034 -12.864 1.00 94.56 97 GLU A C 1
ATOM 775 O O . GLU A 1 97 ? -5.473 -0.015 -12.892 1.00 94.56 97 GLU A O 1
ATOM 780 N N . LEU A 1 98 ? -3.564 -0.239 -11.729 1.00 93.50 98 LEU A N 1
ATOM 781 C CA . LEU A 1 98 ? -4.192 -0.393 -10.420 1.00 93.50 98 LEU A CA 1
ATOM 782 C C . LEU A 1 98 ? -4.848 0.911 -9.939 1.00 93.50 98 LEU A C 1
ATOM 784 O O . LEU A 1 98 ? -5.947 0.863 -9.377 1.00 93.50 98 LEU A O 1
ATOM 788 N N . LEU A 1 99 ? -4.186 2.049 -10.164 1.00 93.81 99 LEU A N 1
ATOM 789 C CA . LEU A 1 99 ? -4.591 3.364 -9.666 1.00 93.81 99 LEU A CA 1
ATOM 790 C C . LEU A 1 99 ? -5.516 4.120 -10.621 1.00 93.81 99 LEU A C 1
ATOM 792 O O . LEU A 1 99 ? -6.478 4.722 -10.161 1.00 93.81 99 LEU A O 1
ATOM 796 N N . GLU A 1 100 ? -5.317 4.038 -11.936 1.00 92.88 100 GLU A N 1
ATOM 797 C CA . GLU A 1 100 ? -6.169 4.716 -12.931 1.00 92.88 100 GLU A CA 1
ATOM 798 C C . GLU A 1 100 ? -7.650 4.328 -12.816 1.00 92.88 100 GLU A C 1
ATOM 800 O O . GLU A 1 100 ? -8.536 5.095 -13.177 1.00 92.88 100 GLU A O 1
ATOM 805 N N . LYS A 1 101 ? -7.946 3.132 -12.296 1.00 90.88 101 LYS A N 1
ATOM 806 C CA . LYS A 1 101 ? -9.324 2.668 -12.067 1.00 90.88 101 LYS A CA 1
ATOM 807 C C . LYS A 1 101 ? -9.978 3.283 -10.825 1.00 90.88 101 LYS A C 1
ATOM 809 O O . LYS A 1 101 ? -11.178 3.099 -10.638 1.00 90.88 101 LYS A O 1
ATOM 814 N N . ARG A 1 102 ? -9.199 3.928 -9.956 1.00 92.00 102 ARG A N 1
ATOM 815 C CA . ARG A 1 102 ? -9.601 4.344 -8.602 1.00 92.00 102 ARG A CA 1
ATOM 816 C C . ARG A 1 102 ? -9.422 5.833 -8.337 1.00 92.00 102 ARG A C 1
ATOM 818 O O . ARG A 1 102 ? -10.015 6.338 -7.392 1.00 92.00 102 ARG A O 1
ATOM 825 N N . VAL A 1 103 ? -8.602 6.509 -9.132 1.00 91.19 103 VAL A N 1
ATOM 826 C CA . VAL A 1 103 ? -8.294 7.930 -8.974 1.00 91.19 103 VAL A CA 1
ATOM 827 C C . VAL A 1 103 ? -9.074 8.743 -10.012 1.00 91.19 103 VAL A C 1
ATOM 829 O O . VAL A 1 103 ? -9.340 8.257 -11.112 1.00 91.19 103 VAL A O 1
ATOM 832 N N . SER A 1 104 ? -9.461 9.974 -9.671 1.00 87.44 104 SER A N 1
ATOM 833 C CA . SER A 1 104 ? -10.077 10.900 -10.624 1.00 87.44 104 SER A CA 1
ATOM 834 C C . SER A 1 104 ? -9.110 11.328 -11.735 1.00 87.44 104 SER A C 1
ATOM 836 O O . SER A 1 104 ? -7.889 11.293 -11.584 1.00 87.44 104 SER A O 1
ATOM 838 N N . GLU A 1 105 ? -9.667 11.792 -12.858 1.00 86.44 105 GLU A N 1
ATOM 839 C CA . GLU A 1 105 ? -8.908 12.229 -14.044 1.00 86.44 105 GLU A CA 1
ATOM 840 C C . GLU A 1 105 ? -7.979 13.433 -13.782 1.00 86.44 105 GLU A C 1
ATOM 842 O O . GLU A 1 105 ? -7.134 13.751 -14.613 1.00 86.44 105 GLU A O 1
ATOM 847 N N . GLN A 1 106 ? -8.116 14.112 -12.638 1.00 86.00 106 GLN A N 1
ATOM 848 C CA . GLN A 1 106 ? -7.294 15.271 -12.273 1.00 86.00 106 GLN A CA 1
ATOM 849 C C . GLN A 1 106 ? -5.888 14.888 -11.799 1.00 86.00 106 GLN A C 1
ATOM 851 O O . GLN A 1 106 ? -5.004 15.741 -11.724 1.00 86.00 106 GLN A O 1
ATOM 856 N N . VAL A 1 107 ? -5.678 13.621 -11.444 1.00 88.19 107 VAL A N 1
ATOM 857 C CA . VAL A 1 107 ? -4.416 13.147 -10.885 1.00 88.19 107 VAL A CA 1
ATOM 858 C C . VAL A 1 107 ? -3.574 12.501 -11.979 1.00 88.19 107 VAL A C 1
ATOM 860 O O . VAL A 1 107 ? -3.977 11.517 -12.595 1.00 88.19 107 VAL A O 1
ATOM 863 N N . ASP A 1 108 ? -2.358 13.012 -12.174 1.00 91.94 108 ASP A N 1
ATOM 864 C CA . ASP A 1 108 ? -1.369 12.416 -13.076 1.00 91.94 108 ASP A CA 1
ATOM 865 C C . ASP A 1 108 ? -0.756 11.151 -12.444 1.00 91.94 108 ASP A C 1
ATOM 867 O O . ASP A 1 108 ? 0.310 11.166 -11.815 1.00 91.94 108 ASP A O 1
ATOM 871 N N . VAL A 1 109 ? -1.493 10.042 -12.563 1.00 93.00 109 VAL A N 1
ATOM 872 C CA . VAL A 1 109 ? -1.110 8.728 -12.029 1.00 93.00 109 VAL A CA 1
ATOM 873 C C . VAL A 1 109 ? 0.274 8.282 -12.533 1.00 93.00 109 VAL A C 1
ATOM 875 O O . VAL A 1 109 ? 1.080 7.872 -11.692 1.00 93.00 109 VAL A O 1
ATOM 878 N N . PRO A 1 110 ? 0.621 8.378 -13.836 1.00 95.50 110 PRO A N 1
ATOM 879 C CA . PRO A 1 110 ? 1.961 8.042 -14.319 1.00 95.50 110 PRO A CA 1
ATOM 880 C C . PRO A 1 110 ? 3.090 8.791 -13.606 1.00 95.50 110 PRO A C 1
ATOM 882 O O . PRO A 1 110 ? 4.078 8.163 -13.208 1.00 95.50 110 PRO A O 1
ATOM 885 N N . VAL A 1 111 ? 2.950 10.106 -13.400 1.00 94.31 111 VAL A N 1
ATOM 886 C CA . VAL A 1 111 ? 3.967 10.911 -12.704 1.00 94.31 111 VAL A CA 1
ATOM 887 C C . VAL A 1 111 ? 4.119 10.464 -11.253 1.00 94.31 111 VAL A C 1
ATOM 889 O O . VAL A 1 111 ? 5.244 10.300 -10.775 1.00 94.31 111 VAL A O 1
ATOM 892 N N . ILE A 1 112 ? 3.011 10.218 -10.554 1.00 93.06 112 ILE A N 1
ATOM 893 C CA . ILE A 1 112 ? 3.036 9.732 -9.168 1.00 93.06 112 ILE A CA 1
ATOM 894 C C . ILE A 1 112 ? 3.705 8.362 -9.082 1.00 93.06 112 ILE A C 1
ATOM 896 O O . ILE A 1 112 ? 4.605 8.172 -8.269 1.00 93.06 112 ILE A O 1
ATOM 900 N N . VAL A 1 113 ? 3.323 7.417 -9.941 1.00 95.50 113 VAL A N 1
ATOM 901 C CA . VAL A 1 113 ? 3.891 6.062 -9.930 1.00 95.50 113 VAL A CA 1
ATOM 902 C C . VAL A 1 113 ? 5.391 6.078 -10.235 1.00 95.50 113 VAL A C 1
ATOM 904 O O . VAL A 1 113 ? 6.140 5.304 -9.640 1.00 95.50 113 VAL A O 1
ATOM 907 N N . CYS A 1 114 ? 5.863 6.983 -11.099 1.00 96.19 114 CYS A N 1
ATOM 908 C CA . CYS A 1 114 ? 7.298 7.152 -11.339 1.00 96.19 114 CYS A CA 1
ATOM 909 C C . CYS A 1 114 ? 8.059 7.629 -10.093 1.00 96.19 114 CYS A C 1
ATOM 911 O O . CYS A 1 114 ? 9.202 7.217 -9.907 1.00 96.19 114 CYS A O 1
ATOM 913 N N . LYS A 1 115 ? 7.436 8.451 -9.238 1.00 95.25 115 LYS A N 1
ATOM 914 C CA . LYS A 1 115 ? 8.017 8.887 -7.956 1.00 95.25 115 LYS A CA 1
ATOM 915 C C . LYS A 1 115 ? 7.956 7.792 -6.889 1.00 95.25 115 LYS A C 1
ATOM 917 O O . LYS A 1 115 ? 8.925 7.596 -6.171 1.00 95.25 115 LYS A O 1
ATOM 922 N N . LEU A 1 116 ? 6.844 7.056 -6.813 1.00 94.75 116 LEU A N 1
ATOM 923 C CA . LEU A 1 116 ? 6.672 5.939 -5.874 1.00 94.75 116 LEU A CA 1
ATOM 924 C C . LEU A 1 116 ? 7.641 4.781 -6.156 1.00 94.75 116 LEU A C 1
ATOM 926 O O . LEU A 1 116 ? 8.058 4.089 -5.234 1.00 94.75 116 LEU A O 1
ATOM 930 N N . ILE A 1 117 ? 7.974 4.556 -7.431 1.00 96.56 117 ILE A N 1
ATOM 931 C CA . ILE A 1 117 ? 8.838 3.460 -7.884 1.00 96.56 117 ILE A CA 1
ATOM 932 C C . ILE A 1 117 ? 9.981 4.058 -8.716 1.00 96.56 117 ILE A C 1
ATOM 934 O O . ILE A 1 117 ? 9.961 3.982 -9.956 1.00 96.56 117 ILE A O 1
ATOM 938 N N . PRO A 1 118 ? 10.972 4.697 -8.065 1.00 94.50 118 PRO A N 1
ATOM 939 C CA . PRO A 1 118 ? 12.025 5.421 -8.771 1.00 94.50 118 PRO A CA 1
ATOM 940 C C . PRO A 1 118 ? 12.998 4.480 -9.487 1.00 94.50 118 PRO A C 1
ATOM 942 O O . PRO A 1 118 ? 13.536 4.846 -10.531 1.00 94.50 118 PRO A O 1
ATOM 945 N N . GLN A 1 119 ? 13.165 3.255 -8.982 1.00 97.25 119 GLN A N 1
ATOM 946 C CA . GLN A 1 119 ? 14.148 2.289 -9.463 1.00 97.25 119 GLN A CA 1
ATOM 947 C C . GLN A 1 119 ? 13.618 0.853 -9.468 1.00 97.25 119 GLN A C 1
ATOM 949 O O . GLN A 1 119 ? 12.565 0.549 -8.896 1.00 97.25 119 GLN A O 1
ATOM 954 N N . ASP A 1 120 ? 14.364 -0.019 -10.143 1.00 98.06 120 ASP A N 1
ATOM 955 C CA . ASP A 1 120 ? 14.101 -1.453 -10.187 1.00 98.06 120 ASP A CA 1
ATOM 956 C C . ASP A 1 120 ? 14.172 -2.049 -8.777 1.00 98.06 120 ASP A C 1
ATOM 958 O O . ASP A 1 120 ? 14.931 -1.581 -7.931 1.00 98.06 120 ASP A O 1
ATOM 962 N N . GLN A 1 121 ? 13.373 -3.081 -8.531 1.00 97.94 121 GLN A N 1
ATOM 963 C CA . GLN A 1 121 ? 13.255 -3.719 -7.225 1.00 97.94 121 GLN A CA 1
ATOM 964 C C . GLN A 1 121 ? 13.897 -5.099 -7.278 1.00 97.94 121 GLN A C 1
ATOM 966 O O . GLN A 1 121 ? 13.620 -5.895 -8.180 1.00 97.94 121 GLN A O 1
ATOM 971 N N . LYS A 1 122 ? 14.762 -5.393 -6.316 1.00 98.12 122 LYS A N 1
ATOM 972 C CA . LYS A 1 122 ? 15.381 -6.706 -6.139 1.00 98.12 122 LYS A CA 1
ATOM 973 C C . LYS A 1 122 ? 14.549 -7.569 -5.197 1.00 98.12 122 LYS A C 1
ATOM 975 O O . LYS A 1 122 ? 13.735 -7.082 -4.417 1.00 98.12 122 LYS A O 1
ATOM 980 N N . ALA A 1 123 ? 14.763 -8.879 -5.256 1.00 97.06 123 ALA A N 1
ATOM 981 C CA . ALA A 1 123 ? 14.214 -9.784 -4.257 1.00 97.06 123 ALA A CA 1
ATOM 982 C C . ALA A 1 123 ? 14.685 -9.362 -2.854 1.00 97.06 123 ALA A C 1
ATOM 984 O O . ALA A 1 123 ? 15.881 -9.226 -2.607 1.00 97.06 123 ALA A O 1
ATOM 985 N N . GLY A 1 124 ? 13.737 -9.174 -1.941 1.00 95.94 124 GLY A N 1
ATOM 986 C CA . GLY A 1 124 ? 13.974 -8.698 -0.585 1.00 95.94 124 GLY A CA 1
ATOM 987 C C . GLY A 1 124 ? 13.792 -7.193 -0.395 1.00 95.94 124 GLY A C 1
ATOM 988 O O . GLY A 1 124 ? 13.559 -6.805 0.750 1.00 95.94 124 GLY A O 1
ATOM 989 N N . ASP A 1 125 ? 13.824 -6.394 -1.468 1.00 97.31 125 ASP A N 1
ATOM 990 C CA . ASP A 1 125 ? 13.583 -4.950 -1.395 1.00 97.31 125 ASP A CA 1
ATOM 991 C C . ASP A 1 125 ? 12.173 -4.659 -0.877 1.00 97.31 125 ASP A C 1
ATOM 993 O O . ASP A 1 125 ? 11.244 -5.469 -1.029 1.00 97.31 125 ASP A O 1
ATOM 997 N N . THR A 1 126 ? 12.010 -3.486 -0.270 1.00 97.12 126 THR A N 1
ATOM 998 C CA . THR A 1 126 ? 10.747 -3.032 0.297 1.00 97.12 126 THR A CA 1
ATOM 999 C C . THR A 1 126 ? 10.287 -1.700 -0.279 1.00 97.12 126 THR A C 1
ATOM 1001 O O . THR A 1 126 ? 11.076 -0.784 -0.508 1.00 97.12 126 THR A O 1
ATOM 1004 N N . ILE A 1 127 ? 8.971 -1.579 -0.449 1.00 97.75 127 ILE A N 1
ATOM 1005 C CA . ILE A 1 127 ? 8.282 -0.297 -0.594 1.00 97.75 127 ILE A CA 1
ATOM 1006 C C . ILE A 1 127 ? 7.309 -0.162 0.575 1.00 97.75 127 ILE A C 1
ATOM 1008 O O . ILE A 1 127 ? 6.420 -0.994 0.749 1.00 97.75 127 ILE A O 1
ATOM 1012 N N . GLU A 1 128 ? 7.468 0.882 1.378 1.00 97.50 128 GLU A N 1
ATOM 1013 C CA . GLU A 1 128 ? 6.554 1.238 2.461 1.00 97.50 128 GLU A CA 1
ATOM 1014 C C . GLU A 1 128 ? 5.663 2.391 1.995 1.00 97.50 128 GLU A C 1
ATOM 1016 O O . GLU A 1 128 ? 6.169 3.444 1.626 1.00 97.50 128 GLU A O 1
ATOM 1021 N N . LEU A 1 129 ? 4.345 2.220 2.038 1.00 97.38 129 LEU A N 1
ATOM 1022 C CA . LEU A 1 129 ? 3.368 3.294 1.868 1.00 97.38 129 LEU A CA 1
ATOM 1023 C C . LEU A 1 129 ? 2.845 3.672 3.254 1.00 97.38 129 LEU A C 1
ATOM 1025 O O . LEU A 1 129 ? 2.116 2.898 3.877 1.00 97.38 129 LEU A O 1
ATOM 1029 N N . CYS A 1 130 ? 3.250 4.834 3.750 1.00 97.25 130 CYS A N 1
ATOM 1030 C CA . CYS A 1 130 ? 2.845 5.377 5.039 1.00 97.25 130 CYS A CA 1
ATOM 1031 C C . CYS A 1 130 ? 1.745 6.418 4.828 1.00 97.25 130 CYS A C 1
ATOM 1033 O O . CYS A 1 130 ? 1.935 7.386 4.097 1.00 97.25 130 CYS A O 1
ATOM 1035 N N . PHE A 1 131 ? 0.613 6.207 5.482 1.00 96.25 131 PHE A N 1
ATOM 1036 C CA . PHE A 1 131 ? -0.544 7.090 5.493 1.00 96.25 131 PHE A CA 1
ATOM 1037 C C . PHE A 1 131 ? -0.614 7.732 6.873 1.00 96.25 131 PHE A C 1
ATOM 1039 O O . PHE A 1 131 ? -0.655 7.005 7.871 1.00 96.25 131 PHE A O 1
ATOM 1046 N N . ASP A 1 132 ? -0.581 9.059 6.942 1.00 95.56 132 ASP A N 1
ATOM 1047 C CA . ASP A 1 132 ? -0.610 9.766 8.221 1.00 95.56 132 ASP A CA 1
ATOM 1048 C C . ASP A 1 132 ? -2.040 9.853 8.794 1.00 95.56 132 ASP A C 1
ATOM 1050 O O . ASP A 1 132 ? -3.039 9.622 8.108 1.00 95.56 132 ASP A O 1
ATOM 1054 N N . ALA A 1 133 ? -2.154 10.183 10.079 1.00 95.62 133 ALA A N 1
ATOM 1055 C CA . ALA A 1 133 ? -3.430 10.339 10.771 1.00 95.62 133 ALA A CA 1
ATOM 1056 C C . ALA A 1 133 ? -4.248 11.545 10.279 1.00 95.62 133 ALA A C 1
ATOM 1058 O O . ALA A 1 133 ? -5.434 11.633 10.583 1.00 95.62 133 ALA A O 1
ATOM 1059 N N . ASP A 1 134 ? -3.656 12.456 9.503 1.00 92.75 134 ASP A N 1
ATOM 1060 C CA . ASP A 1 134 ? -4.362 13.592 8.901 1.00 92.75 134 ASP A CA 1
ATOM 1061 C C . ASP A 1 134 ? -5.300 13.191 7.741 1.00 92.75 134 ASP A C 1
ATOM 1063 O O . ASP A 1 134 ? -6.096 14.014 7.280 1.00 92.75 134 ASP A O 1
ATOM 1067 N N . GLY A 1 135 ? -5.206 11.938 7.270 1.00 89.88 135 GLY A N 1
ATOM 1068 C CA . GLY A 1 135 ? -5.989 11.396 6.159 1.00 89.88 135 GLY A CA 1
ATOM 1069 C C . GLY A 1 135 ? -5.630 11.972 4.786 1.00 89.88 135 GLY A C 1
ATOM 1070 O O . GLY A 1 135 ? -6.401 11.817 3.837 1.00 89.88 135 GLY A O 1
ATOM 1071 N N . LYS A 1 136 ? -4.502 12.682 4.670 1.00 89.81 136 LYS A N 1
ATOM 1072 C CA . LYS A 1 136 ? -4.108 13.438 3.469 1.00 89.81 136 LYS A CA 1
ATOM 1073 C C . LYS A 1 136 ? -2.658 13.214 3.073 1.00 89.81 136 LYS A C 1
ATOM 1075 O O . LYS A 1 136 ? -2.353 13.210 1.878 1.00 89.81 136 LYS A O 1
ATOM 1080 N N . THR A 1 137 ? -1.777 13.062 4.052 1.00 92.62 137 THR A N 1
ATOM 1081 C CA . THR A 1 137 ? -0.343 12.932 3.837 1.00 92.62 137 THR A CA 1
ATOM 1082 C C . THR A 1 137 ? 0.009 11.480 3.561 1.00 92.62 137 THR A C 1
ATOM 1084 O O . THR A 1 137 ? -0.355 10.565 4.304 1.00 92.62 137 THR A O 1
ATOM 1087 N N . ILE A 1 138 ? 0.729 11.278 2.458 1.00 94.81 138 ILE A N 1
ATOM 1088 C CA . ILE A 1 138 ? 1.300 9.987 2.088 1.00 94.81 138 ILE A CA 1
ATOM 1089 C C . ILE A 1 138 ? 2.803 10.162 1.963 1.00 94.81 138 ILE A C 1
ATOM 1091 O O . ILE A 1 138 ? 3.276 11.036 1.233 1.00 94.81 138 ILE A O 1
ATOM 1095 N N . THR A 1 139 ? 3.536 9.267 2.609 1.00 95.94 139 THR A N 1
ATOM 1096 C CA . THR A 1 139 ? 4.980 9.129 2.453 1.00 95.94 139 THR A CA 1
ATOM 1097 C C . THR A 1 139 ? 5.274 7.732 1.935 1.00 95.94 139 THR A C 1
ATOM 1099 O O . THR A 1 139 ? 4.843 6.743 2.525 1.00 95.94 139 THR A O 1
ATOM 1102 N N . ALA A 1 140 ? 6.000 7.632 0.827 1.00 97.00 140 ALA A N 1
ATOM 1103 C CA . ALA A 1 140 ? 6.504 6.370 0.322 1.00 97.00 140 ALA A CA 1
ATOM 1104 C C . ALA A 1 140 ? 8.004 6.263 0.577 1.00 97.00 140 ALA A C 1
ATOM 1106 O O . ALA A 1 140 ? 8.762 7.193 0.289 1.00 97.00 140 ALA A O 1
ATOM 1107 N N . LEU A 1 141 ? 8.420 5.108 1.085 1.00 97.44 141 LEU A N 1
ATOM 1108 C CA . LEU A 1 141 ? 9.815 4.786 1.322 1.00 97.44 141 LEU A CA 1
ATOM 1109 C C . LEU A 1 141 ? 10.209 3.585 0.465 1.00 97.44 141 LEU A C 1
ATOM 1111 O O . LEU A 1 141 ? 9.469 2.607 0.416 1.00 97.44 141 LEU A O 1
ATOM 1115 N N . SER A 1 142 ? 11.374 3.633 -0.172 1.00 96.69 142 SER A N 1
ATOM 1116 C CA . SER A 1 142 ? 11.996 2.483 -0.833 1.00 96.69 142 SER A CA 1
ATOM 1117 C C . SER A 1 142 ? 13.192 2.062 0.006 1.00 96.69 142 SER A C 1
ATOM 1119 O O . SER A 1 142 ? 14.110 2.850 0.204 1.00 96.69 142 SER A O 1
ATOM 1121 N N . ASN A 1 143 ? 13.184 0.834 0.526 1.00 95.69 143 ASN A N 1
ATOM 1122 C CA . ASN A 1 143 ? 14.246 0.315 1.396 1.00 95.69 143 ASN A CA 1
ATOM 1123 C C . ASN A 1 143 ? 14.561 1.228 2.601 1.00 95.69 143 ASN A C 1
ATOM 1125 O O . ASN A 1 143 ? 15.705 1.334 3.034 1.00 95.69 143 ASN A O 1
ATOM 1129 N N . GLY A 1 144 ? 13.538 1.895 3.144 1.00 95.44 144 GLY A N 1
ATOM 1130 C CA . GLY A 1 144 ? 13.666 2.817 4.275 1.00 95.44 144 GLY A CA 1
ATOM 1131 C C . GLY A 1 144 ? 14.072 4.251 3.916 1.00 95.44 144 GLY A C 1
ATOM 1132 O O . GLY A 1 144 ? 14.028 5.105 4.798 1.00 95.44 144 GLY A O 1
ATOM 1133 N N . GLU A 1 145 ? 14.399 4.541 2.655 1.00 96.81 145 GLU A N 1
ATOM 1134 C CA . GLU A 1 145 ? 14.664 5.901 2.174 1.00 96.81 145 GLU A CA 1
ATOM 1135 C C . GLU A 1 145 ? 13.389 6.531 1.617 1.00 96.81 145 GLU A C 1
ATOM 1137 O O . GLU A 1 145 ? 12.669 5.904 0.841 1.00 96.81 145 GLU A O 1
ATOM 1142 N N . GLU A 1 146 ? 13.094 7.771 1.999 1.00 97.31 146 GLU A N 1
ATOM 1143 C CA . GLU A 1 146 ? 11.944 8.500 1.465 1.00 97.31 146 GLU A CA 1
ATOM 1144 C C . GLU A 1 146 ? 12.141 8.802 -0.027 1.00 97.31 146 GLU A C 1
ATOM 1146 O O . GLU A 1 146 ? 13.089 9.480 -0.419 1.00 97.31 146 GLU A O 1
ATOM 1151 N N . VAL A 1 147 ? 11.223 8.312 -0.863 1.00 96.75 147 VAL A N 1
ATOM 1152 C CA . VAL A 1 147 ? 11.240 8.532 -2.323 1.00 96.75 147 VAL A CA 1
ATOM 1153 C C . VAL A 1 147 ? 10.116 9.452 -2.787 1.00 96.75 147 VAL A C 1
ATOM 1155 O O . VAL A 1 147 ? 10.178 10.046 -3.864 1.00 96.75 147 VAL A O 1
ATOM 1158 N N . PHE A 1 148 ? 9.073 9.579 -1.972 1.00 94.69 148 PHE A N 1
ATOM 1159 C CA . PHE A 1 148 ? 7.935 10.437 -2.243 1.00 94.69 148 PHE A CA 1
ATOM 1160 C C . PHE A 1 148 ? 7.302 10.869 -0.926 1.00 94.69 148 PHE A C 1
ATOM 1162 O O . PHE A 1 148 ? 7.019 10.038 -0.070 1.00 94.69 148 PHE A O 1
ATOM 1169 N N . SER A 1 149 ? 7.011 12.155 -0.799 1.00 93.75 149 SER A N 1
ATOM 1170 C CA . SER A 1 149 ? 6.176 12.690 0.267 1.00 93.75 149 SER A CA 1
ATOM 1171 C C . SER A 1 149 ? 5.311 13.790 -0.319 1.00 93.75 149 SER A C 1
ATOM 1173 O O . SER A 1 149 ? 5.780 14.609 -1.118 1.00 93.75 149 SER A O 1
ATOM 1175 N N . GLY A 1 150 ? 4.025 13.778 0.006 1.00 86.38 150 GLY A N 1
ATOM 1176 C CA . GLY A 1 150 ? 3.105 14.757 -0.541 1.00 86.38 150 GLY A CA 1
ATOM 1177 C C . GLY A 1 150 ? 1.773 14.804 0.183 1.00 86.38 150 GLY A C 1
ATOM 1178 O O . GLY A 1 150 ? 1.179 13.778 0.513 1.00 86.38 150 GLY A O 1
ATOM 1179 N N . CYS A 1 151 ? 1.279 16.028 0.350 1.00 80.31 151 CYS A N 1
ATOM 1180 C CA . CYS A 1 151 ? -0.122 16.309 0.616 1.00 80.31 151 CYS A CA 1
ATOM 1181 C C . CYS A 1 151 ? -0.780 16.542 -0.749 1.00 80.31 151 CYS A C 1
ATOM 1183 O O . CYS A 1 151 ? -0.451 17.498 -1.454 1.00 80.31 151 CYS A O 1
ATOM 1185 N N . CYS A 1 152 ? -1.617 15.614 -1.202 1.00 61.38 152 CYS A N 1
ATOM 1186 C CA . CYS A 1 152 ? -2.194 15.716 -2.541 1.00 61.38 152 CYS A CA 1
ATOM 1187 C C . CYS A 1 152 ? -3.2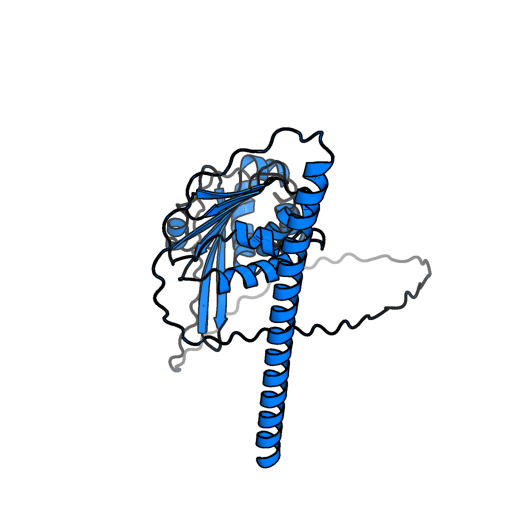51 16.844 -2.572 1.00 61.38 152 CYS A C 1
ATOM 1189 O O . CYS A 1 152 ? -4.090 16.888 -1.684 1.00 61.38 152 CYS A O 1
ATOM 1191 N N . PRO A 1 153 ? -3.268 17.757 -3.562 1.00 50.19 153 PRO A N 1
ATOM 1192 C CA . PRO A 1 153 ? -4.251 18.852 -3.625 1.00 50.19 153 PRO A CA 1
ATOM 1193 C C . PRO A 1 153 ? -5.665 18.425 -4.086 1.00 50.19 153 PRO A C 1
ATOM 1195 O O . PRO A 1 153 ? -6.572 19.248 -4.137 1.00 50.19 153 PRO A O 1
ATOM 1198 N N . GLY A 1 154 ? -5.876 17.129 -4.330 1.00 61.03 154 GLY A N 1
ATOM 1199 C CA . GLY A 1 154 ? -7.177 16.442 -4.344 1.00 61.03 154 GLY A CA 1
ATOM 1200 C C . GLY A 1 154 ? -7.070 15.141 -3.531 1.00 61.03 154 GLY A C 1
ATOM 1201 O O . GLY A 1 154 ? -7.136 14.052 -4.100 1.00 61.03 154 GLY A O 1
ATOM 1202 N N . PRO A 1 155 ? -6.766 15.231 -2.222 1.00 49.59 155 PRO A N 1
ATOM 1203 C CA . PRO A 1 155 ? -6.104 14.170 -1.459 1.00 49.59 155 PRO A CA 1
ATOM 1204 C C . PRO A 1 155 ? -6.978 12.968 -1.170 1.00 49.59 155 PRO A C 1
ATOM 1206 O O . PRO A 1 155 ? -6.449 11.878 -0.963 1.00 49.59 155 PRO A O 1
ATOM 1209 N N . GLU A 1 156 ? -8.295 13.145 -1.198 1.00 58.75 156 GLU A N 1
ATOM 1210 C CA . GLU A 1 156 ? -9.200 12.029 -0.981 1.00 58.75 156 GLU A CA 1
ATOM 1211 C C . GLU A 1 156 ? -9.046 10.955 -2.058 1.00 58.75 156 GLU A C 1
ATOM 1213 O O . GLU A 1 156 ? -9.217 9.786 -1.736 1.00 58.75 156 GLU A O 1
ATOM 1218 N N . ASP A 1 157 ? -8.640 11.297 -3.285 1.00 78.19 157 ASP A N 1
ATOM 1219 C CA . ASP A 1 157 ? -8.634 10.323 -4.375 1.00 78.19 157 ASP A CA 1
ATOM 1220 C C . ASP A 1 157 ? -7.383 9.444 -4.376 1.00 78.19 157 ASP A C 1
ATOM 1222 O O . ASP A 1 157 ? -7.513 8.226 -4.402 1.00 78.19 157 ASP A O 1
ATOM 1226 N N . LEU A 1 158 ? -6.166 10.002 -4.298 1.00 87.62 158 LEU A N 1
ATOM 1227 C CA . LEU A 1 158 ? -4.951 9.172 -4.349 1.00 87.62 158 LEU A CA 1
ATOM 1228 C C . LEU A 1 158 ? -4.741 8.370 -3.058 1.00 87.62 158 LEU A C 1
ATOM 1230 O O . LEU A 1 158 ? -4.457 7.172 -3.117 1.00 87.62 158 LEU A O 1
ATOM 1234 N N . HIS A 1 159 ? -4.889 9.021 -1.900 1.00 90.38 159 HIS A N 1
ATOM 1235 C CA . HIS A 1 159 ? -4.738 8.393 -0.585 1.00 90.38 159 HIS A CA 1
ATOM 1236 C C . HIS A 1 159 ? -5.694 7.214 -0.431 1.00 90.38 159 HIS A C 1
ATOM 1238 O O . HIS A 1 159 ? -5.283 6.102 -0.091 1.00 90.38 159 HIS A O 1
ATOM 1244 N N . ARG A 1 160 ? -6.971 7.438 -0.757 1.00 89.94 160 ARG A N 1
ATOM 1245 C CA . ARG A 1 160 ? -7.998 6.402 -0.699 1.00 89.94 160 ARG A CA 1
ATOM 1246 C C . ARG A 1 160 ? -7.825 5.374 -1.811 1.00 89.94 160 ARG A C 1
ATOM 1248 O O . ARG A 1 160 ? -8.005 4.196 -1.538 1.00 89.94 160 ARG A O 1
ATOM 1255 N N . ALA A 1 161 ? -7.433 5.758 -3.028 1.00 93.00 161 ALA A N 1
ATOM 1256 C CA . ALA A 1 161 ? -7.193 4.807 -4.116 1.00 93.00 161 ALA A CA 1
ATOM 1257 C C . ALA A 1 161 ? -6.067 3.820 -3.800 1.00 93.00 161 ALA A C 1
ATOM 1259 O O . ALA A 1 161 ? -6.223 2.627 -4.063 1.00 93.00 161 ALA A O 1
ATOM 1260 N N . LEU A 1 162 ? -4.957 4.293 -3.223 1.00 94.31 162 LEU A N 1
ATOM 1261 C CA . LEU A 1 162 ? -3.845 3.436 -2.811 1.00 94.31 162 LEU A CA 1
ATOM 1262 C C . LEU A 1 162 ? -4.267 2.454 -1.718 1.00 94.31 162 LEU A C 1
ATOM 1264 O O . LEU A 1 162 ? -3.933 1.277 -1.807 1.00 94.31 162 LEU A O 1
ATOM 1268 N N . GLN A 1 163 ? -5.030 2.902 -0.721 1.00 94.94 163 GLN A N 1
ATOM 1269 C CA . GLN A 1 163 ? -5.568 2.007 0.305 1.00 94.94 163 GLN A CA 1
ATOM 1270 C C . GLN A 1 163 ? -6.592 1.018 -0.274 1.00 94.94 163 GLN A C 1
ATOM 1272 O O . GLN A 1 163 ? -6.488 -0.190 -0.062 1.00 94.94 163 GLN A O 1
ATOM 1277 N N . ASN A 1 164 ? -7.543 1.501 -1.076 1.00 94.19 164 ASN A N 1
ATOM 1278 C CA . ASN A 1 164 ? -8.570 0.678 -1.713 1.00 94.19 164 ASN A CA 1
ATOM 1279 C C . ASN A 1 164 ? -7.968 -0.384 -2.631 1.00 94.19 164 ASN A C 1
ATOM 1281 O O . ASN A 1 164 ? -8.474 -1.498 -2.664 1.00 94.19 164 ASN A O 1
ATOM 1285 N N . ALA A 1 165 ? -6.844 -0.107 -3.294 1.00 94.94 165 ALA A N 1
ATOM 1286 C CA . ALA A 1 165 ? -6.129 -1.106 -4.084 1.00 94.94 165 ALA A CA 1
ATOM 1287 C C . ALA A 1 165 ? -5.795 -2.396 -3.300 1.00 94.94 165 ALA A C 1
ATOM 1289 O O . ALA A 1 165 ? -5.654 -3.470 -3.899 1.00 94.94 165 ALA A O 1
ATOM 1290 N N . TYR A 1 166 ? -5.711 -2.309 -1.970 1.00 94.94 166 TYR A N 1
ATOM 1291 C CA . TYR A 1 166 ? -5.428 -3.430 -1.075 1.00 94.94 166 TYR A CA 1
ATOM 1292 C C . TYR A 1 166 ? -6.613 -3.856 -0.200 1.00 94.94 166 TYR A C 1
ATOM 1294 O O . TYR A 1 166 ? -6.637 -5.001 0.246 1.00 94.94 166 TYR A O 1
ATOM 1302 N N . PHE A 1 167 ? -7.597 -2.985 0.034 1.00 93.19 167 PHE A N 1
ATOM 1303 C CA . PHE A 1 167 ? -8.702 -3.269 0.961 1.00 93.19 167 PHE A CA 1
ATOM 1304 C C . PHE A 1 167 ? -10.063 -3.471 0.290 1.00 93.19 167 PHE A C 1
ATOM 1306 O O . PHE A 1 167 ? -10.948 -4.065 0.904 1.00 93.19 167 PHE A O 1
ATOM 1313 N N . ASP A 1 168 ? -10.245 -3.018 -0.953 1.00 93.94 168 ASP A N 1
ATOM 1314 C CA . ASP A 1 168 ? -11.509 -3.198 -1.665 1.00 93.94 168 ASP A CA 1
ATOM 1315 C C . ASP A 1 168 ? -11.703 -4.634 -2.189 1.00 93.94 168 ASP A C 1
ATOM 1317 O O . ASP A 1 168 ? -10.825 -5.499 -2.126 1.00 93.94 168 ASP A O 1
ATOM 1321 N N . GLU A 1 169 ? -12.899 -4.914 -2.706 1.00 93.75 169 GLU A N 1
ATOM 1322 C CA . GLU A 1 169 ? -13.248 -6.227 -3.262 1.00 93.75 169 GLU A CA 1
ATOM 1323 C C . GLU A 1 169 ? -12.456 -6.592 -4.521 1.00 93.75 169 GLU A C 1
ATOM 1325 O O . GLU A 1 169 ? -12.305 -7.769 -4.839 1.00 93.75 169 GLU A O 1
ATOM 1330 N N . GLN A 1 170 ? -11.926 -5.592 -5.223 1.00 94.00 170 GLN A N 1
ATOM 1331 C CA . GLN A 1 170 ? -11.137 -5.740 -6.442 1.00 94.00 170 GLN A CA 1
ATOM 1332 C C . GLN A 1 170 ? -9.633 -5.705 -6.147 1.00 94.00 170 GLN A C 1
ATOM 1334 O O . GLN A 1 170 ? -8.829 -5.363 -7.028 1.00 94.00 170 GLN A O 1
ATOM 1339 N N . THR A 1 171 ? -9.244 -6.017 -4.910 1.00 94.69 171 THR A N 1
ATOM 1340 C CA . THR A 1 171 ? -7.847 -6.003 -4.513 1.00 94.69 171 THR A CA 1
ATOM 1341 C C . THR A 1 171 ? -7.023 -7.000 -5.324 1.00 94.69 171 THR A C 1
ATOM 1343 O O . THR A 1 171 ? -7.437 -8.112 -5.661 1.00 94.69 171 THR A O 1
ATOM 1346 N N . ALA A 1 172 ? -5.788 -6.598 -5.602 1.00 91.81 172 ALA A N 1
ATOM 1347 C CA . ALA A 1 172 ? -4.776 -7.467 -6.166 1.00 91.81 172 ALA A CA 1
ATOM 1348 C C . ALA A 1 172 ? -4.337 -8.594 -5.200 1.00 91.81 172 ALA A C 1
ATOM 1350 O O . ALA A 1 172 ? -3.724 -9.567 -5.646 1.00 91.81 172 ALA A O 1
ATOM 1351 N N . VAL A 1 173 ? -4.620 -8.478 -3.901 1.00 95.62 173 VAL A N 1
ATOM 1352 C CA . VAL A 1 173 ? -4.150 -9.418 -2.876 1.00 95.62 173 VAL A CA 1
ATOM 1353 C C . VAL A 1 173 ? -5.317 -9.852 -1.986 1.00 95.62 173 VAL A C 1
ATOM 1355 O O . VAL A 1 173 ? -5.437 -9.382 -0.859 1.00 95.62 173 VAL A O 1
ATOM 1358 N N . PRO A 1 174 ? -6.209 -10.738 -2.463 1.00 95.25 174 PRO A N 1
ATOM 1359 C CA . PRO A 1 174 ? -7.434 -11.084 -1.738 1.00 95.25 174 PRO A CA 1
ATOM 1360 C C . PRO A 1 174 ? -7.173 -11.695 -0.355 1.00 95.25 174 PRO A C 1
ATOM 1362 O O . PRO A 1 174 ? -7.970 -11.499 0.556 1.00 95.25 174 PRO A O 1
ATOM 1365 N N . GLU A 1 175 ? -6.041 -12.375 -0.169 1.00 94.88 175 GLU A N 1
ATOM 1366 C CA . GLU A 1 175 ? -5.663 -13.041 1.084 1.00 94.88 175 GLU A CA 1
ATOM 1367 C C . GLU A 1 175 ? -5.406 -12.079 2.252 1.00 94.88 175 GLU A C 1
ATOM 1369 O O . GLU A 1 175 ? -5.558 -12.469 3.411 1.00 94.88 175 GLU A O 1
ATOM 1374 N N . ILE A 1 176 ? -5.072 -10.811 1.978 1.00 95.50 176 ILE A N 1
ATOM 1375 C CA . ILE A 1 176 ? -4.812 -9.839 3.047 1.00 95.50 176 ILE A CA 1
ATOM 1376 C C . ILE A 1 176 ? -6.081 -9.546 3.857 1.00 95.50 176 ILE A C 1
ATOM 1378 O O . ILE A 1 176 ? -6.020 -9.333 5.066 1.00 95.50 176 ILE A O 1
ATOM 1382 N N . ARG A 1 177 ? -7.249 -9.578 3.207 1.00 95.38 177 ARG A N 1
ATOM 1383 C CA . ARG A 1 177 ? -8.545 -9.245 3.803 1.00 95.38 177 ARG A CA 1
ATOM 1384 C C . ARG A 1 177 ? -8.918 -10.188 4.956 1.00 95.38 177 ARG A C 1
ATOM 1386 O O . ARG A 1 177 ? -9.092 -9.685 6.071 1.00 95.38 177 ARG A O 1
ATOM 1393 N N . PRO A 1 178 ? -8.997 -11.520 4.774 1.00 94.69 178 PRO A N 1
ATOM 1394 C CA . PRO A 1 178 ? -9.284 -12.423 5.884 1.00 94.69 178 PRO A CA 1
ATOM 1395 C C . PRO A 1 178 ? -8.191 -12.387 6.961 1.00 94.69 178 PRO A C 1
ATOM 1397 O O . PRO A 1 178 ? -8.509 -12.512 8.141 1.00 94.69 178 PRO A O 1
ATOM 1400 N N . ALA A 1 179 ? -6.922 -12.157 6.596 1.00 94.06 179 ALA A N 1
ATOM 1401 C CA . ALA A 1 179 ? -5.846 -12.008 7.577 1.00 94.06 179 ALA A CA 1
ATOM 1402 C C . ALA A 1 179 ? -6.069 -10.796 8.500 1.00 94.06 179 ALA A C 1
ATOM 1404 O O . ALA A 1 179 ? -5.910 -10.915 9.713 1.00 94.06 179 ALA A O 1
ATOM 1405 N N . ILE A 1 180 ? -6.506 -9.665 7.937 1.00 95.00 180 ILE A N 1
ATOM 1406 C CA . ILE A 1 180 ? -6.885 -8.463 8.687 1.00 95.00 180 ILE A CA 1
ATOM 1407 C C . ILE A 1 180 ? -8.048 -8.764 9.650 1.00 95.00 180 ILE A C 1
ATOM 1409 O O . ILE A 1 180 ? -7.949 -8.466 10.843 1.00 95.00 180 ILE A O 1
ATOM 1413 N N . CYS A 1 181 ? -9.117 -9.417 9.176 1.00 93.56 181 CYS A N 1
ATOM 1414 C CA . CYS A 1 181 ? -10.285 -9.729 10.013 1.00 93.56 181 CYS A CA 1
ATOM 1415 C C . CYS A 1 181 ? -9.970 -10.659 11.187 1.00 93.56 181 CYS A C 1
ATOM 1417 O O . CYS A 1 181 ? -10.614 -10.573 12.227 1.00 93.56 181 CYS A O 1
ATOM 1419 N N . GLN A 1 182 ? -8.963 -11.522 11.059 1.00 92.06 182 GLN A N 1
ATOM 1420 C CA . GLN A 1 182 ? -8.541 -12.394 12.157 1.00 92.06 182 GLN A CA 1
ATOM 1421 C C . GLN A 1 182 ? -7.893 -11.620 13.312 1.00 92.06 182 GLN A C 1
ATOM 1423 O O . GLN A 1 182 ? -7.995 -12.036 14.465 1.00 92.06 182 GLN A O 1
ATOM 1428 N N . ARG A 1 183 ? -7.195 -10.513 13.027 1.00 91.62 183 ARG A N 1
ATOM 1429 C CA . ARG A 1 183 ? -6.396 -9.801 14.035 1.00 91.62 183 ARG A CA 1
ATOM 1430 C C . ARG A 1 183 ? -7.118 -8.603 14.632 1.00 91.62 183 ARG A C 1
ATOM 1432 O O . ARG A 1 183 ? -6.980 -8.344 15.828 1.00 91.62 183 ARG A O 1
ATOM 1439 N N . ILE A 1 184 ? -7.877 -7.884 13.817 1.00 93.19 184 ILE A N 1
ATOM 1440 C CA . ILE A 1 184 ? -8.485 -6.610 14.197 1.00 93.19 184 ILE A CA 1
ATOM 1441 C C . ILE A 1 184 ? -9.384 -6.673 15.440 1.00 93.19 184 ILE A C 1
ATOM 1443 O O . ILE A 1 184 ? -9.211 -5.799 16.288 1.00 93.19 184 ILE A O 1
ATOM 1447 N N . PRO A 1 185 ? -10.235 -7.696 15.655 1.00 93.50 185 PRO A N 1
ATOM 1448 C CA . PRO A 1 185 ? -11.045 -7.781 16.872 1.00 93.50 185 PRO A CA 1
ATOM 1449 C C . PRO A 1 185 ? -10.201 -7.745 18.153 1.00 93.50 185 PRO A C 1
ATOM 1451 O O . PRO A 1 185 ? -10.528 -7.031 19.096 1.00 93.50 185 PRO A O 1
ATOM 1454 N N . SER A 1 186 ? -9.052 -8.437 18.165 1.00 91.25 186 SER A N 1
ATOM 1455 C CA . SER A 1 186 ? -8.143 -8.420 19.321 1.00 91.25 186 SER A CA 1
ATOM 1456 C C . SER A 1 186 ? -7.531 -7.036 19.572 1.00 91.25 186 SER A C 1
ATOM 1458 O O . SER A 1 186 ? -7.417 -6.616 20.722 1.00 91.25 186 SER A O 1
ATOM 1460 N N . ILE A 1 187 ? -7.210 -6.299 18.502 1.00 91.75 187 ILE A N 1
ATOM 1461 C CA . ILE A 1 187 ? -6.700 -4.924 18.589 1.00 91.75 187 ILE A CA 1
ATOM 1462 C C . ILE A 1 187 ? -7.795 -3.995 19.126 1.00 91.75 187 ILE A C 1
ATOM 1464 O O . ILE A 1 187 ? -7.538 -3.240 20.060 1.00 91.75 187 ILE A O 1
ATOM 1468 N N . LEU A 1 188 ? -9.024 -4.079 18.603 1.00 93.81 188 LEU A N 1
ATOM 1469 C CA . LEU A 1 188 ? -10.153 -3.235 19.026 1.00 93.81 188 LEU A CA 1
ATOM 1470 C C . LEU A 1 188 ? -10.579 -3.476 20.477 1.00 93.81 188 LEU A C 1
ATOM 1472 O O . LEU A 1 188 ? -11.038 -2.557 21.149 1.00 93.81 188 LEU A O 1
ATOM 1476 N N . GLN A 1 189 ? -10.401 -4.692 20.990 1.00 91.69 189 GLN A N 1
ATOM 1477 C CA . GLN A 1 189 ? -10.708 -5.023 22.382 1.00 91.69 189 GLN A CA 1
ATOM 1478 C C . GLN A 1 189 ? -9.648 -4.531 23.380 1.00 91.69 189 GLN A C 1
ATOM 1480 O O . GLN A 1 189 ? -9.821 -4.729 24.582 1.00 91.69 189 GLN A O 1
ATOM 1485 N N . GLY A 1 190 ? -8.554 -3.913 22.916 1.00 85.50 190 GLY A N 1
ATOM 1486 C CA . GLY A 1 190 ? -7.437 -3.519 23.781 1.00 85.50 190 GLY A CA 1
ATOM 1487 C C . GLY A 1 190 ? -6.651 -4.710 24.321 1.00 85.50 190 GLY A C 1
ATOM 1488 O O . GLY A 1 190 ? -5.841 -4.567 25.238 1.00 85.50 190 GLY A O 1
ATOM 1489 N N . ALA A 1 191 ? -6.870 -5.899 23.760 1.00 76.12 191 ALA A N 1
ATOM 1490 C CA . ALA A 1 191 ? -6.101 -7.062 24.121 1.00 76.12 191 ALA A CA 1
ATOM 1491 C C . ALA A 1 191 ? -4.703 -6.896 23.512 1.00 76.12 191 ALA A C 1
ATOM 1493 O O . ALA A 1 191 ? -4.469 -7.234 22.352 1.00 76.12 191 ALA A O 1
ATOM 1494 N N . ASN A 1 192 ? -3.733 -6.468 24.330 1.00 60.38 192 ASN A N 1
ATOM 1495 C CA . ASN A 1 192 ? -2.286 -6.534 24.041 1.00 60.38 192 ASN A CA 1
ATOM 1496 C C . ASN A 1 192 ? -1.778 -7.982 23.858 1.00 60.38 192 ASN A C 1
ATOM 1498 O O . ASN A 1 192 ? -0.598 -8.294 24.011 1.00 60.38 192 ASN A O 1
ATOM 1502 N N . THR A 1 193 ? -2.681 -8.912 23.561 1.00 52.06 193 THR A N 1
ATOM 1503 C CA . THR A 1 193 ? -2.399 -10.317 23.388 1.00 52.06 193 THR A CA 1
ATOM 1504 C C . THR A 1 193 ? -1.535 -10.509 22.153 1.00 52.06 193 THR A C 1
ATOM 1506 O O . THR A 1 193 ? -1.983 -10.418 21.000 1.00 52.06 193 THR A O 1
ATOM 1509 N N . LYS A 1 194 ? -0.276 -10.843 22.435 1.00 53.69 194 LYS A N 1
ATOM 1510 C CA . LYS A 1 194 ? 0.545 -11.742 21.627 1.00 53.69 194 LYS A CA 1
ATOM 1511 C C . LYS A 1 194 ? -0.402 -12.797 21.023 1.00 53.69 194 LYS A C 1
ATOM 1513 O O . LYS A 1 194 ? -1.074 -13.488 21.795 1.00 53.69 194 LYS A O 1
ATOM 1518 N N . PRO A 1 195 ? -0.581 -12.860 19.693 1.00 52.03 195 PRO A N 1
ATOM 1519 C CA . PRO A 1 195 ? -1.596 -13.707 19.085 1.00 52.03 195 PRO A CA 1
ATOM 1520 C C . PRO A 1 195 ? -1.365 -15.154 19.524 1.00 52.03 195 PRO A C 1
ATOM 1522 O O . PRO A 1 195 ? -0.295 -15.712 19.271 1.00 52.03 195 PRO A O 1
ATOM 1525 N N . LYS A 1 196 ? -2.356 -15.767 20.178 1.00 46.22 196 LYS A N 1
ATOM 1526 C CA . LYS A 1 196 ? -2.332 -17.199 20.482 1.00 46.22 196 LYS A CA 1
ATOM 1527 C C . LYS A 1 196 ? -2.511 -17.922 19.147 1.00 46.22 196 LYS A C 1
ATOM 1529 O O . LYS A 1 196 ? -3.598 -17.917 18.580 1.00 46.22 196 LYS A O 1
ATOM 1534 N N . ILE A 1 197 ? -1.412 -18.425 18.590 1.00 44.72 197 ILE A N 1
ATOM 1535 C CA . ILE A 1 197 ? -1.378 -19.059 17.270 1.00 44.72 197 ILE A CA 1
ATOM 1536 C C . ILE A 1 197 ? -2.180 -20.363 17.352 1.00 44.72 197 ILE A C 1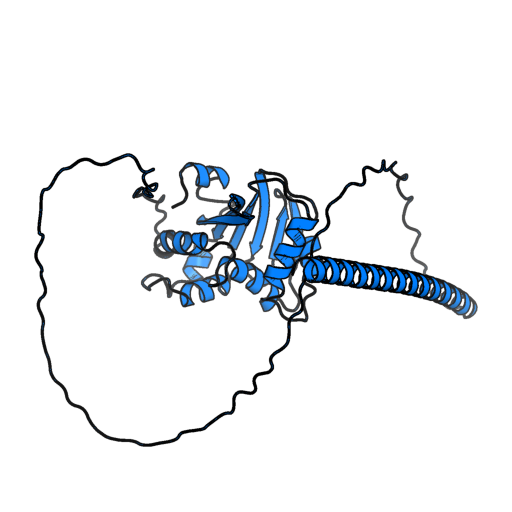
ATOM 1538 O O . ILE A 1 197 ? -1.665 -21.383 17.800 1.00 44.72 197 ILE A O 1
ATOM 1542 N N . ALA A 1 198 ? -3.445 -20.333 16.940 1.00 39.50 198 ALA A N 1
ATOM 1543 C CA . ALA A 1 198 ? -4.173 -21.544 16.597 1.00 39.50 198 ALA A CA 1
ATOM 1544 C C . ALA A 1 198 ? -3.740 -21.935 15.179 1.00 39.50 198 ALA A C 1
ATOM 1546 O O . ALA A 1 198 ? -4.245 -21.406 14.192 1.00 39.50 198 ALA A O 1
ATOM 1547 N N . VAL A 1 199 ? -2.723 -22.794 15.083 1.00 40.66 199 VAL A N 1
ATOM 1548 C CA . VAL A 1 199 ? -2.356 -23.447 13.823 1.00 40.66 199 VAL A CA 1
ATOM 1549 C C . VAL A 1 199 ? -3.419 -24.506 13.541 1.00 40.66 199 VAL A C 1
ATOM 1551 O O . VAL A 1 199 ? -3.240 -25.674 13.864 1.00 40.66 199 VAL A O 1
ATOM 1554 N N . GLU A 1 200 ? -4.549 -24.105 12.968 1.00 38.47 200 GLU A N 1
ATOM 1555 C CA . GLU A 1 200 ? -5.345 -25.042 12.179 1.00 38.47 200 GLU A CA 1
ATOM 1556 C C . GLU A 1 200 ? -4.687 -25.129 10.806 1.00 38.47 200 GLU A C 1
ATOM 1558 O O . GLU A 1 200 ? -4.573 -24.143 10.075 1.00 38.47 200 GLU A O 1
ATOM 1563 N N . GLY A 1 201 ? -4.125 -26.306 10.534 1.00 35.09 201 GLY A N 1
ATOM 1564 C CA . GLY A 1 201 ? -3.341 -26.581 9.345 1.00 35.09 201 GLY A CA 1
ATOM 1565 C C . GLY A 1 201 ? -4.112 -26.235 8.079 1.00 35.09 201 GLY A C 1
ATOM 1566 O O . GLY A 1 201 ? -5.223 -26.713 7.858 1.00 35.09 201 GLY A O 1
ATOM 1567 N N . TYR A 1 202 ? -3.478 -25.451 7.211 1.00 36.75 202 TYR A N 1
ATOM 1568 C CA . TYR A 1 202 ? -3.796 -25.501 5.795 1.00 36.75 202 TYR A CA 1
ATOM 1569 C C . TYR A 1 202 ? -3.503 -26.926 5.338 1.00 36.75 202 TYR A C 1
ATOM 1571 O O . TYR A 1 202 ? -2.345 -27.339 5.275 1.00 36.75 202 TYR A O 1
ATOM 1579 N N . ALA A 1 203 ? -4.563 -27.694 5.093 1.00 36.22 203 ALA A N 1
ATOM 1580 C CA . ALA A 1 203 ? -4.465 -28.982 4.442 1.00 36.22 203 ALA A CA 1
ATOM 1581 C C . ALA A 1 203 ? -3.846 -28.748 3.061 1.00 36.22 203 ALA A C 1
ATOM 1583 O O . ALA A 1 203 ? -4.499 -28.249 2.146 1.00 36.22 203 ALA A O 1
ATOM 1584 N N . SER A 1 204 ? -2.564 -29.073 2.922 1.00 39.22 204 SER A N 1
ATOM 1585 C CA . SER A 1 204 ? -1.974 -29.349 1.622 1.00 39.22 204 SER A CA 1
ATOM 1586 C C . SER A 1 204 ? -2.821 -30.432 0.961 1.00 39.22 204 SER A C 1
ATOM 1588 O O . SER A 1 204 ? -3.002 -31.504 1.546 1.00 39.22 204 SER A O 1
ATOM 1590 N N . GLU A 1 205 ? -3.360 -30.138 -0.223 1.00 39.59 205 GLU A N 1
ATOM 1591 C CA . GLU A 1 205 ? -4.044 -31.125 -1.054 1.00 39.59 205 GLU A CA 1
ATOM 1592 C C . GLU A 1 205 ? -3.167 -32.385 -1.169 1.00 39.59 205 GLU A C 1
ATOM 1594 O O . GLU A 1 205 ? -1.979 -32.278 -1.498 1.00 39.59 205 GLU A O 1
ATOM 1599 N N . PRO A 1 206 ? -3.701 -33.581 -0.872 1.00 38.50 206 PRO A N 1
ATOM 1600 C CA . PRO A 1 206 ? -2.928 -34.801 -0.986 1.00 38.50 206 PRO A CA 1
ATOM 1601 C C . PRO A 1 206 ? -2.628 -35.061 -2.462 1.00 38.50 206 PRO A C 1
ATOM 1603 O O . PRO A 1 206 ? -3.534 -35.211 -3.284 1.00 38.50 206 PRO A O 1
ATOM 1606 N N . GLN A 1 207 ? -1.338 -35.155 -2.791 1.00 38.00 207 GLN A N 1
ATOM 1607 C CA . GLN A 1 207 ? -0.915 -35.771 -4.039 1.00 38.00 207 GLN A CA 1
ATOM 1608 C C . GLN A 1 207 ? -1.503 -37.180 -4.111 1.00 38.00 207 GLN A C 1
ATOM 1610 O O . GLN A 1 207 ? -1.376 -37.985 -3.188 1.00 38.00 207 GLN A O 1
ATOM 1615 N N . SER A 1 208 ? -2.183 -37.445 -5.220 1.00 45.59 208 SER A N 1
ATOM 1616 C CA . SER A 1 208 ? -2.862 -38.695 -5.514 1.00 45.59 208 SER A CA 1
ATOM 1617 C C . SER A 1 208 ? -1.902 -39.886 -5.449 1.00 45.59 208 SER A C 1
ATOM 1619 O O . SER A 1 208 ? -1.101 -40.092 -6.361 1.00 45.59 208 SER A O 1
ATOM 1621 N N . SER A 1 209 ? -2.047 -40.727 -4.429 1.00 45.62 209 SER A N 1
ATOM 1622 C CA . SER A 1 209 ? -1.596 -42.114 -4.472 1.00 45.62 209 SER A CA 1
ATOM 1623 C C . SER A 1 209 ? -2.755 -43.045 -4.094 1.00 45.62 209 SER A C 1
ATOM 1625 O O . SER A 1 209 ? -3.271 -43.062 -2.987 1.00 45.62 209 SER A O 1
ATOM 1627 N N . ILE A 1 210 ? -3.238 -43.726 -5.132 1.00 42.78 210 ILE A N 1
ATOM 1628 C CA . ILE A 1 210 ? -3.721 -45.112 -5.190 1.00 42.78 210 ILE A CA 1
ATOM 1629 C C . ILE A 1 210 ? -4.503 -45.662 -3.972 1.00 42.78 210 ILE A C 1
ATOM 1631 O O . ILE A 1 210 ? -3.973 -45.920 -2.900 1.00 42.78 210 ILE A O 1
ATOM 1635 N N . ARG A 1 211 ? -5.779 -45.964 -4.260 1.00 43.06 211 ARG A N 1
ATOM 1636 C CA . ARG A 1 211 ? -6.738 -46.856 -3.574 1.00 43.06 211 ARG A CA 1
ATOM 1637 C C . ARG A 1 211 ? -6.157 -47.930 -2.634 1.00 43.06 211 ARG A C 1
ATOM 1639 O O . ARG A 1 211 ? -5.465 -48.827 -3.098 1.00 43.06 211 ARG A O 1
ATOM 1646 N N . SER A 1 212 ? -6.733 -47.998 -1.433 1.00 37.69 212 SER A N 1
ATOM 1647 C CA . SER A 1 212 ? -7.482 -49.155 -0.881 1.00 37.69 212 SER A CA 1
ATOM 1648 C C . SER A 1 212 ? -8.051 -48.728 0.482 1.00 37.69 212 SER A C 1
ATOM 1650 O O . SER A 1 212 ? -7.292 -48.320 1.346 1.00 37.69 212 SER A O 1
ATOM 1652 N N . GLY A 1 213 ? -9.367 -48.591 0.659 1.00 42.16 213 GLY A N 1
ATOM 1653 C CA . GLY A 1 213 ? -10.220 -49.678 1.149 1.00 42.16 213 GLY A CA 1
ATOM 1654 C C . GLY A 1 213 ? -10.367 -49.594 2.676 1.00 42.16 213 GLY A C 1
ATOM 1655 O O . GLY A 1 213 ? -9.430 -49.914 3.391 1.00 42.16 213 GLY A O 1
ATOM 1656 N N . GLY A 1 214 ? -11.526 -49.161 3.180 1.00 34.72 214 GLY A N 1
ATOM 1657 C CA . GLY A 1 214 ? -11.757 -49.085 4.627 1.00 34.72 214 GLY A CA 1
ATOM 1658 C C . GLY A 1 214 ? -13.018 -48.317 5.004 1.00 34.72 214 GLY A C 1
ATOM 1659 O O . GLY A 1 214 ? -12.966 -47.131 5.293 1.00 34.72 214 GLY A O 1
ATOM 1660 N N . SER A 1 215 ? -14.149 -49.014 4.955 1.00 39.78 215 SER A N 1
ATOM 1661 C CA . SER A 1 215 ? -15.452 -48.595 5.469 1.00 39.78 215 SER A CA 1
ATOM 1662 C C . SER A 1 215 ? -15.440 -48.537 6.998 1.00 39.78 215 SER A C 1
ATOM 1664 O O . SER A 1 215 ? -15.138 -49.556 7.610 1.00 39.78 215 SER A O 1
ATOM 1666 N N . THR A 1 216 ? -15.858 -47.418 7.595 1.00 41.22 216 THR A N 1
ATOM 1667 C CA . THR A 1 216 ? -16.723 -47.409 8.788 1.00 41.22 216 THR A CA 1
ATOM 1668 C C . THR A 1 216 ? -17.506 -46.099 8.863 1.00 41.22 216 THR A C 1
ATOM 1670 O O . THR A 1 216 ? -16.969 -44.997 8.795 1.00 41.22 216 THR A O 1
ATOM 1673 N N . ALA A 1 217 ? -18.822 -46.253 8.980 1.00 40.28 217 ALA A N 1
ATOM 1674 C CA . ALA A 1 217 ? -19.778 -45.198 9.250 1.00 40.28 217 ALA A CA 1
ATOM 1675 C C . ALA A 1 217 ? -19.623 -44.677 10.685 1.00 40.28 217 ALA A C 1
ATOM 1677 O O . ALA A 1 217 ? -19.441 -45.467 11.609 1.00 40.28 217 ALA A O 1
ATOM 1678 N N . SER A 1 218 ? -19.802 -43.372 10.890 1.00 38.97 218 SER A N 1
ATOM 1679 C CA . SER A 1 218 ? -20.316 -42.884 12.167 1.00 38.97 218 SER A CA 1
ATOM 1680 C C . SER A 1 218 ? -21.145 -41.623 11.958 1.00 38.97 218 SER A C 1
ATOM 1682 O O . SER A 1 218 ? -20.681 -40.604 11.452 1.00 38.97 218 SER A O 1
ATOM 1684 N N . SER A 1 219 ? -22.420 -41.780 12.288 1.00 34.66 219 SER A N 1
ATOM 1685 C CA . SER A 1 219 ? -23.509 -40.820 12.204 1.00 34.66 219 SER A CA 1
ATOM 1686 C C . SER A 1 219 ? -23.528 -39.988 13.482 1.00 34.66 219 SER A C 1
ATOM 1688 O O . SER A 1 219 ? -23.632 -40.562 14.564 1.00 34.66 219 SER A O 1
ATOM 1690 N N . CYS A 1 220 ? -23.541 -38.661 13.362 1.00 32.81 220 CYS A N 1
ATOM 1691 C CA . CYS A 1 220 ? -23.974 -37.781 14.445 1.00 32.81 220 CYS A CA 1
ATOM 1692 C C . CYS A 1 220 ? -25.241 -37.047 14.011 1.00 32.81 220 CYS A C 1
ATOM 1694 O O . CYS A 1 220 ? -25.256 -36.248 13.077 1.00 32.81 220 CYS A O 1
ATOM 1696 N N . THR A 1 221 ? -26.314 -37.414 14.697 1.00 34.28 221 THR A N 1
ATOM 1697 C CA . THR A 1 221 ? -27.688 -36.953 14.572 1.00 34.28 221 THR A CA 1
ATOM 1698 C C . THR A 1 221 ? -27.899 -35.526 15.068 1.00 34.28 221 THR A C 1
ATOM 1700 O O . THR A 1 221 ? -27.188 -35.015 15.929 1.00 34.28 221 THR A O 1
ATOM 1703 N N . ALA A 1 222 ? -28.955 -34.944 14.507 1.00 35.59 222 ALA A N 1
ATOM 1704 C CA . ALA A 1 2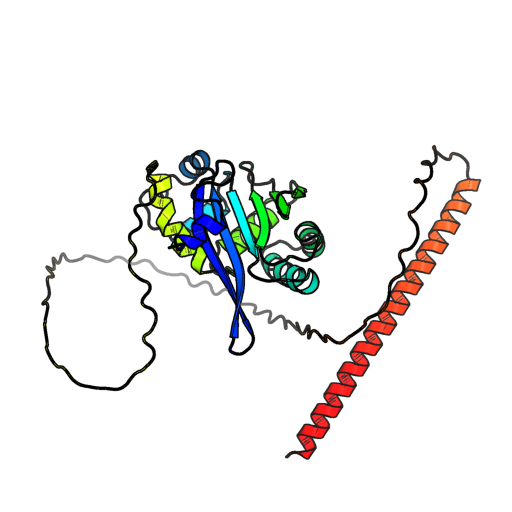22 ? -29.542 -33.635 14.725 1.00 35.59 222 ALA A CA 1
ATOM 1705 C C . ALA A 1 222 ? -29.757 -33.205 16.187 1.00 35.59 222 ALA A C 1
ATOM 1707 O O . ALA A 1 222 ? -30.127 -34.008 17.038 1.00 35.59 222 ALA A O 1
ATOM 1708 N N . TYR A 1 223 ? -29.707 -31.886 16.401 1.00 34.31 223 TYR A N 1
ATOM 1709 C CA . TYR A 1 223 ? -30.554 -31.200 17.375 1.00 34.31 223 TYR A CA 1
ATOM 1710 C C . TYR A 1 223 ? -31.060 -29.878 16.779 1.00 34.31 223 TYR A C 1
ATOM 1712 O O . TYR A 1 223 ? -30.293 -29.006 16.383 1.00 34.31 223 TYR A O 1
ATOM 1720 N N . SER A 1 224 ? -32.381 -29.752 16.705 1.00 38.66 224 SER A N 1
ATOM 1721 C CA . SER A 1 224 ? -33.133 -28.512 16.517 1.00 38.66 224 SER A CA 1
ATOM 1722 C C . SER A 1 224 ? -34.287 -28.547 17.509 1.00 38.66 224 SER A C 1
ATOM 1724 O O . SER A 1 224 ? -34.921 -29.595 17.645 1.00 38.66 224 SER A O 1
ATOM 1726 N N . PRO A 1 225 ? -34.627 -27.411 18.128 1.00 49.12 225 PRO A N 1
ATOM 1727 C CA . PRO A 1 225 ? -36.009 -27.149 18.467 1.00 49.12 225 PRO A CA 1
ATOM 1728 C C . PRO A 1 225 ? -36.488 -25.851 17.817 1.00 49.12 225 PRO A C 1
ATOM 1730 O O . PRO A 1 225 ? -35.979 -24.757 18.041 1.00 49.12 225 PRO A O 1
ATOM 1733 N N . THR A 1 226 ? -37.525 -26.031 17.011 1.00 38.59 226 THR A N 1
ATOM 1734 C CA . THR A 1 226 ? -38.498 -25.037 16.573 1.00 38.59 226 THR A CA 1
ATOM 1735 C C . THR A 1 226 ? -39.212 -24.379 17.754 1.00 38.59 226 THR A C 1
ATOM 1737 O O . THR A 1 226 ? -39.687 -25.086 18.643 1.00 38.59 226 THR A O 1
ATOM 1740 N N . SER A 1 227 ? -39.476 -23.076 17.670 1.00 39.94 227 SER A N 1
ATOM 1741 C CA . SER A 1 227 ? -40.730 -22.515 18.180 1.00 39.94 227 SER A CA 1
ATOM 1742 C C . SER A 1 227 ? -41.340 -21.574 17.139 1.00 39.94 227 SER A C 1
ATOM 1744 O O . SER A 1 227 ? -40.695 -20.686 16.586 1.00 39.94 227 SER A O 1
ATOM 1746 N N . LYS A 1 228 ? -42.598 -21.876 16.808 1.00 39.66 228 LYS A N 1
ATOM 1747 C CA . LYS A 1 228 ? -43.501 -21.099 15.962 1.00 39.66 228 LYS A CA 1
ATOM 1748 C C . LYS A 1 228 ? -44.105 -19.967 16.794 1.00 39.66 228 LYS A C 1
ATOM 1750 O O . LYS A 1 228 ? -44.509 -20.216 17.926 1.00 39.66 228 LYS A O 1
ATOM 1755 N N . ALA A 1 229 ? -44.294 -18.799 16.192 1.00 40.41 229 ALA A N 1
ATOM 1756 C CA . ALA A 1 229 ? -45.391 -17.901 16.541 1.00 40.41 229 ALA A CA 1
ATOM 1757 C C . ALA A 1 229 ? -45.867 -17.179 15.273 1.00 40.41 229 ALA A C 1
ATOM 1759 O O . ALA A 1 229 ? -45.067 -16.687 14.477 1.00 40.41 229 ALA A O 1
ATOM 1760 N N . GLU A 1 230 ? -47.178 -17.223 15.069 1.00 36.56 230 GLU A N 1
ATOM 1761 C CA . GLU A 1 230 ? -47.926 -16.756 13.906 1.00 36.56 230 GLU A CA 1
ATOM 1762 C C . GLU A 1 230 ? -48.128 -15.225 13.898 1.00 36.56 230 GLU A C 1
ATOM 1764 O O . GLU A 1 230 ? -48.337 -14.616 14.941 1.00 36.56 230 GLU A O 1
ATOM 1769 N N . LEU A 1 231 ? -48.040 -14.647 12.689 1.00 42.66 231 LEU A N 1
ATOM 1770 C CA . LEU A 1 231 ? -48.897 -13.631 12.026 1.00 42.66 231 LEU A CA 1
ATOM 1771 C C . LEU A 1 231 ? -49.845 -12.743 12.879 1.00 42.66 231 LEU A C 1
ATOM 1773 O O . LEU A 1 231 ? -50.529 -13.244 13.766 1.00 42.66 231 LEU A O 1
ATOM 1777 N N . PRO A 1 232 ? -50.027 -11.448 12.512 1.00 45.03 232 PRO A N 1
ATOM 1778 C CA . PRO A 1 232 ? -50.729 -11.118 11.262 1.00 45.03 232 PRO A CA 1
ATOM 1779 C C . PRO A 1 232 ? -50.200 -9.911 10.455 1.00 45.03 232 PRO A C 1
ATOM 1781 O O . PRO A 1 232 ? -49.806 -8.873 10.973 1.00 45.03 232 PRO A O 1
ATOM 1784 N N . SER A 1 233 ? -50.284 -10.051 9.131 1.00 37.28 233 SER A N 1
ATOM 1785 C CA . SER A 1 233 ? -50.544 -8.969 8.158 1.00 37.28 233 SER A CA 1
ATOM 1786 C C . SER A 1 233 ? -52.060 -8.977 7.843 1.00 37.28 233 SER A C 1
ATOM 1788 O O . SER A 1 233 ? -52.687 -9.976 8.205 1.00 37.28 233 SER A O 1
ATOM 1790 N N . PRO A 1 234 ? -52.686 -8.006 7.130 1.00 52.34 234 PRO A N 1
ATOM 1791 C CA . PRO A 1 234 ? -52.092 -6.972 6.264 1.00 52.34 234 PRO A CA 1
ATOM 1792 C C . PRO A 1 234 ? -52.778 -5.583 6.319 1.00 52.34 234 PRO A C 1
ATOM 1794 O O . PRO A 1 234 ? -53.892 -5.450 6.806 1.00 52.34 234 PRO A O 1
ATOM 1797 N N . LEU A 1 235 ? -52.187 -4.560 5.686 1.00 41.41 235 LEU A N 1
ATOM 1798 C CA . LEU A 1 235 ? -52.967 -3.527 4.984 1.00 41.41 235 LEU A CA 1
ATOM 1799 C C . LEU A 1 235 ? -52.143 -2.860 3.871 1.00 41.41 235 LEU A C 1
ATOM 1801 O O . LEU A 1 235 ? -50.966 -2.549 4.013 1.00 41.41 235 LEU A O 1
ATOM 1805 N N . HIS A 1 236 ? -52.813 -2.718 2.731 1.00 38.91 236 HIS A N 1
ATOM 1806 C CA . HIS A 1 236 ? -52.381 -2.133 1.468 1.00 38.91 236 HIS A CA 1
ATOM 1807 C C . HIS A 1 236 ? -51.753 -0.735 1.574 1.00 38.91 236 HIS A C 1
ATOM 1809 O O . HIS A 1 236 ? -52.344 0.141 2.196 1.00 38.91 236 HIS A O 1
ATOM 1815 N N . GLN A 1 237 ? -50.751 -0.450 0.731 1.00 34.97 237 GLN A N 1
ATOM 1816 C CA . GLN A 1 237 ? -50.818 0.746 -0.118 1.00 34.97 237 GLN A CA 1
ATOM 1817 C C . GLN A 1 237 ? -49.974 0.627 -1.395 1.00 34.97 237 GLN A C 1
ATOM 1819 O O . GLN A 1 237 ? -48.959 -0.059 -1.463 1.00 34.97 237 GLN A O 1
ATOM 1824 N N . LYS A 1 238 ? -50.522 1.233 -2.448 1.00 32.69 238 LYS A N 1
ATOM 1825 C CA . LYS A 1 238 ? -50.245 1.045 -3.873 1.00 32.69 238 LYS A CA 1
ATOM 1826 C C . LYS A 1 238 ? -49.094 1.927 -4.372 1.00 32.69 238 LYS A C 1
ATOM 1828 O O . LYS A 1 238 ? -48.937 3.030 -3.880 1.00 32.69 238 LYS A O 1
ATOM 1833 N N . SER A 1 239 ? -48.500 1.484 -5.491 1.00 38.84 239 SER A N 1
ATOM 1834 C CA . SER A 1 239 ? -48.062 2.292 -6.653 1.00 38.84 239 SER A CA 1
ATOM 1835 C C . SER A 1 239 ? -47.000 3.371 -6.381 1.00 38.84 239 SER A C 1
ATOM 1837 O O . SER A 1 239 ? -47.222 4.323 -5.652 1.00 38.84 239 SER A O 1
ATOM 1839 N N . THR A 1 240 ? -45.857 3.385 -7.070 1.00 39.84 240 THR A N 1
ATOM 1840 C CA . THR A 1 240 ? -45.806 3.854 -8.466 1.00 39.84 240 THR A CA 1
ATOM 1841 C C . THR A 1 240 ? -44.501 3.415 -9.133 1.00 39.84 240 THR A C 1
ATOM 1843 O O . THR A 1 240 ? -43.409 3.660 -8.632 1.00 39.84 240 THR A O 1
ATOM 1846 N N . ARG A 1 241 ? -44.627 2.759 -10.293 1.00 41.38 241 ARG A N 1
ATOM 1847 C CA . ARG A 1 241 ? -43.524 2.447 -11.208 1.00 41.38 241 ARG A CA 1
ATOM 1848 C C . ARG A 1 241 ? -43.046 3.737 -11.870 1.00 41.38 241 ARG A C 1
ATOM 1850 O O . ARG A 1 241 ? -43.816 4.342 -12.611 1.00 41.38 241 ARG A O 1
ATOM 1857 N N . GLN A 1 242 ? -41.771 4.082 -11.718 1.00 38.47 242 GLN A N 1
ATOM 1858 C CA . GLN A 1 242 ? -41.117 5.027 -12.618 1.00 38.47 242 GLN A CA 1
ATOM 1859 C C . GLN A 1 242 ? -39.938 4.360 -13.322 1.00 38.47 242 GLN A C 1
ATOM 1861 O O . GLN A 1 242 ? -38.992 3.849 -12.732 1.00 38.47 242 GLN A O 1
ATOM 1866 N N . ARG A 1 243 ? -40.109 4.296 -14.638 1.00 42.56 243 ARG A N 1
ATOM 1867 C CA . ARG A 1 243 ? -39.300 3.624 -15.643 1.00 42.56 243 ARG A CA 1
ATOM 1868 C C . ARG A 1 243 ? -38.219 4.606 -16.087 1.00 42.56 243 ARG A C 1
ATOM 1870 O O . ARG A 1 243 ? -38.496 5.455 -16.929 1.00 42.56 243 ARG A O 1
ATOM 1877 N N . VAL A 1 244 ? -37.010 4.501 -15.540 1.00 41.09 244 VAL A N 1
ATOM 1878 C CA . VAL A 1 244 ? -35.853 5.248 -16.056 1.00 41.09 244 VAL A CA 1
ATOM 1879 C C . VAL A 1 244 ? -35.083 4.346 -17.014 1.00 41.09 244 VAL A C 1
ATOM 1881 O O . VAL A 1 244 ? -34.722 3.215 -16.698 1.00 41.09 244 VAL A O 1
ATOM 1884 N N . LYS A 1 245 ? -34.941 4.835 -18.246 1.00 37.91 245 LYS A N 1
ATOM 1885 C CA . LYS A 1 245 ? -34.304 4.156 -19.371 1.00 37.91 245 LYS A CA 1
ATOM 1886 C C . LYS A 1 245 ? -32.793 4.075 -19.134 1.00 37.91 245 LYS A C 1
ATOM 1888 O O . LYS A 1 245 ? -32.136 5.101 -19.000 1.00 37.91 245 LYS A O 1
ATOM 1893 N N . ASN A 1 246 ? -32.259 2.858 -19.167 1.00 32.78 246 ASN A N 1
ATOM 1894 C CA . ASN A 1 246 ? -30.828 2.590 -19.277 1.00 32.78 246 ASN A CA 1
ATOM 1895 C C . ASN A 1 246 ? -30.292 3.154 -20.603 1.00 32.78 246 ASN A C 1
ATOM 1897 O O . ASN A 1 246 ? -30.607 2.620 -21.668 1.00 32.78 246 ASN A O 1
ATOM 1901 N N . MET A 1 247 ? -29.459 4.196 -20.548 1.00 35.44 247 MET A N 1
ATOM 1902 C CA . MET A 1 247 ? -28.552 4.531 -21.648 1.00 35.44 247 MET A CA 1
ATOM 1903 C C . MET A 1 247 ? -27.262 3.726 -21.485 1.00 35.44 247 MET A C 1
ATOM 1905 O O . MET A 1 247 ? -26.367 4.073 -20.721 1.00 35.44 247 MET A O 1
ATOM 1909 N N . PHE A 1 248 ? -27.192 2.617 -22.218 1.00 36.19 248 PHE A N 1
ATOM 1910 C CA . PHE A 1 248 ? -25.972 1.853 -22.449 1.00 36.19 248 PHE A CA 1
ATOM 1911 C C . PHE A 1 248 ? -25.055 2.634 -23.403 1.00 36.19 248 PHE A C 1
ATOM 1913 O O . PHE A 1 248 ? -25.242 2.588 -24.617 1.00 36.19 248 PHE A O 1
ATOM 1920 N N . PHE A 1 249 ? -24.018 3.290 -22.884 1.00 37.44 249 PHE A N 1
ATOM 1921 C CA . PHE A 1 249 ? -22.841 3.624 -23.689 1.00 37.44 249 PHE A CA 1
ATOM 1922 C C . PHE A 1 249 ? -21.857 2.451 -23.627 1.00 37.44 249 PHE A C 1
ATOM 1924 O O . PHE A 1 249 ? -21.058 2.321 -22.701 1.00 37.44 249 PHE A O 1
ATOM 1931 N N . LYS A 1 250 ? -21.900 1.575 -24.638 1.00 36.00 250 LYS A N 1
ATOM 1932 C CA . LYS A 1 250 ? -20.807 0.632 -24.913 1.00 36.00 250 LYS A CA 1
ATOM 1933 C C . LYS A 1 250 ? -19.598 1.427 -25.421 1.00 36.00 250 LYS A C 1
ATOM 1935 O O . LYS A 1 250 ? -19.468 1.663 -26.619 1.00 36.00 250 LYS A O 1
ATOM 1940 N N . ARG A 1 251 ? -18.697 1.831 -24.523 1.00 39.28 251 ARG A N 1
ATOM 1941 C CA . ARG A 1 251 ? -17.357 2.311 -24.898 1.00 39.28 251 ARG A CA 1
ATOM 1942 C C . ARG A 1 251 ? -16.477 1.089 -25.189 1.00 39.28 251 ARG A C 1
ATOM 1944 O O . ARG A 1 251 ? -16.140 0.335 -24.280 1.00 39.28 251 ARG A O 1
ATOM 1951 N N . LYS A 1 252 ? -16.135 0.869 -26.464 1.00 37.03 252 LYS A N 1
ATOM 1952 C CA . LYS A 1 252 ? -15.106 -0.100 -26.879 1.00 37.03 252 LYS A CA 1
ATOM 1953 C C . LYS A 1 252 ? -13.762 0.336 -26.282 1.00 37.03 252 LYS A C 1
ATOM 1955 O O . LYS A 1 252 ? -13.232 1.369 -26.679 1.00 37.03 252 LYS A O 1
ATOM 1960 N N . LYS A 1 253 ? -13.219 -0.437 -25.338 1.00 38.53 253 LYS A N 1
ATOM 1961 C CA . LYS A 1 253 ? -11.826 -0.313 -24.890 1.00 38.53 253 LYS A CA 1
ATOM 1962 C C . LYS A 1 253 ? -10.951 -1.158 -25.814 1.00 38.53 253 LYS A C 1
ATOM 1964 O O . LYS A 1 253 ? -10.974 -2.380 -25.722 1.00 38.53 253 LYS A O 1
ATOM 1969 N N . ASN A 1 254 ? -10.186 -0.507 -26.685 1.00 35.22 254 ASN A N 1
ATOM 1970 C CA . ASN A 1 254 ? -9.011 -1.120 -27.298 1.00 35.22 254 ASN A CA 1
ATOM 1971 C C . ASN A 1 254 ? -7.832 -0.869 -26.353 1.00 35.22 254 ASN A C 1
ATOM 1973 O O . ASN A 1 254 ? -7.307 0.237 -26.310 1.00 35.22 254 ASN A O 1
ATOM 1977 N N . SER A 1 255 ? -7.443 -1.881 -25.581 1.00 38.44 255 SER A N 1
ATOM 1978 C CA . SER A 1 255 ? -6.151 -1.916 -24.894 1.00 38.44 255 SER A CA 1
ATOM 1979 C C . SER A 1 255 ? -5.431 -3.176 -25.353 1.00 38.44 255 SER A C 1
ATOM 1981 O O . SER A 1 255 ? -5.808 -4.287 -24.985 1.00 38.44 255 SER A O 1
ATOM 1983 N N . LYS A 1 256 ? -4.448 -2.996 -26.236 1.00 38.62 256 LYS A N 1
ATOM 1984 C CA . LYS A 1 256 ? -3.493 -4.026 -26.645 1.00 38.62 256 LYS A CA 1
ATOM 1985 C C . LYS A 1 256 ? -2.108 -3.391 -26.541 1.00 38.62 256 LYS A C 1
ATOM 1987 O O . LYS A 1 256 ? -1.683 -2.680 -27.442 1.00 38.62 256 LYS A O 1
ATOM 1992 N N . TYR A 1 257 ? -1.447 -3.607 -25.408 1.00 35.72 257 TYR A N 1
ATOM 1993 C CA . TYR A 1 257 ? -0.002 -3.446 -25.274 1.00 35.72 257 TYR A CA 1
ATOM 1994 C C . TYR A 1 257 ? 0.592 -4.856 -25.256 1.00 35.72 257 TYR A C 1
ATOM 1996 O O . TYR A 1 257 ? 0.465 -5.575 -24.267 1.00 35.72 257 TYR A O 1
ATOM 2004 N N . GLU A 1 258 ? 1.190 -5.271 -26.371 1.00 36.03 258 GLU A N 1
ATOM 2005 C CA . GLU A 1 258 ? 2.054 -6.451 -26.432 1.00 36.03 258 GLU A CA 1
ATOM 2006 C C . GLU A 1 258 ? 3.503 -5.977 -26.264 1.00 36.03 258 GLU A C 1
ATOM 2008 O O . GLU A 1 258 ? 3.995 -5.138 -27.017 1.00 36.03 258 GLU A O 1
ATOM 2013 N N . ALA A 1 259 ? 4.169 -6.479 -25.224 1.00 41.38 259 ALA A N 1
ATOM 2014 C CA . ALA A 1 259 ? 5.573 -6.216 -24.952 1.00 41.38 259 ALA A CA 1
ATOM 2015 C C . ALA A 1 259 ? 6.442 -7.139 -25.819 1.00 41.38 259 ALA A C 1
ATOM 2017 O O . ALA A 1 259 ? 6.509 -8.343 -25.576 1.00 41.38 259 ALA A O 1
ATOM 2018 N N . SER A 1 260 ? 7.124 -6.566 -26.813 1.00 35.78 260 SER A N 1
ATOM 2019 C CA . SER A 1 260 ? 8.211 -7.227 -27.538 1.00 35.78 260 SER A CA 1
ATOM 2020 C C . SER A 1 260 ? 9.527 -6.958 -26.810 1.00 35.78 260 SER A C 1
ATOM 2022 O O . SER A 1 260 ? 10.062 -5.854 -26.861 1.00 35.78 260 SER A O 1
ATOM 2024 N N . SER A 1 261 ? 10.033 -7.970 -26.109 1.00 44.16 261 SER A N 1
ATOM 2025 C CA . SER A 1 261 ? 11.392 -8.012 -25.568 1.00 44.16 261 SER A CA 1
ATOM 2026 C C . SER A 1 261 ? 12.299 -8.680 -26.599 1.00 44.16 261 SER A C 1
ATOM 2028 O O . SER A 1 261 ? 12.037 -9.824 -26.966 1.00 44.16 261 SER A O 1
ATOM 2030 N N . ARG A 1 262 ? 13.330 -7.965 -27.069 1.00 36.00 262 ARG A N 1
ATOM 2031 C CA . ARG A 1 262 ? 14.574 -8.529 -27.616 1.00 36.00 262 ARG A CA 1
ATOM 2032 C C . ARG A 1 262 ? 15.679 -7.466 -27.653 1.00 36.00 262 ARG A C 1
ATOM 2034 O O . ARG A 1 262 ? 15.520 -6.423 -28.274 1.00 36.00 262 ARG A O 1
ATOM 2041 N N . ASP A 1 263 ? 16.735 -7.776 -26.908 1.00 46.44 263 ASP A N 1
ATOM 2042 C CA . ASP A 1 263 ? 18.164 -7.581 -27.164 1.00 46.44 263 ASP A CA 1
ATOM 2043 C C . ASP A 1 263 ? 18.635 -6.257 -27.782 1.00 46.44 263 ASP A C 1
ATOM 2045 O O . ASP A 1 263 ? 18.700 -6.098 -28.996 1.00 46.44 263 ASP A O 1
ATOM 2049 N N . HIS A 1 264 ? 19.115 -5.361 -26.916 1.00 35.97 264 HIS A N 1
ATOM 2050 C CA . HIS A 1 264 ? 20.191 -4.432 -27.254 1.00 35.97 264 HIS A CA 1
ATOM 2051 C C . HIS A 1 264 ? 21.169 -4.330 -26.077 1.00 35.97 264 HIS A C 1
ATOM 2053 O O . HIS A 1 264 ? 20.993 -3.538 -25.154 1.00 35.97 264 HIS A O 1
ATOM 2059 N N . GLU A 1 265 ? 22.216 -5.153 -26.129 1.00 42.78 265 GLU A N 1
ATOM 2060 C CA . GLU A 1 265 ? 23.499 -4.851 -25.500 1.00 42.78 265 GLU A CA 1
ATOM 2061 C C . GLU A 1 265 ? 24.120 -3.684 -26.283 1.00 42.78 265 GLU A C 1
ATOM 2063 O O . GLU A 1 265 ? 24.525 -3.833 -27.436 1.00 42.78 265 GLU A O 1
ATOM 2068 N N . ALA A 1 266 ? 24.146 -2.497 -25.682 1.00 37.66 266 ALA A N 1
ATOM 2069 C CA . ALA A 1 266 ? 24.915 -1.367 -26.182 1.00 37.66 266 ALA A CA 1
ATOM 2070 C C . ALA A 1 266 ? 25.649 -0.720 -25.006 1.00 37.66 266 ALA A C 1
ATOM 2072 O O . ALA A 1 266 ? 25.050 -0.247 -24.041 1.00 37.66 266 ALA A O 1
ATOM 2073 N N . VAL A 1 267 ? 26.975 -0.756 -25.102 1.00 44.75 267 VAL A N 1
ATOM 2074 C CA . VAL A 1 267 ? 27.947 -0.150 -24.195 1.00 44.75 267 VAL A CA 1
ATOM 2075 C C . VAL A 1 267 ? 27.692 1.359 -24.109 1.00 44.75 267 VAL A C 1
ATOM 2077 O O . VAL A 1 267 ? 27.909 2.078 -25.082 1.00 44.75 267 VAL A O 1
ATOM 2080 N N . TYR A 1 268 ? 27.261 1.851 -22.946 1.00 35.72 268 TYR A N 1
ATOM 2081 C CA . TYR A 1 268 ? 27.227 3.284 -22.652 1.00 35.72 268 TYR A CA 1
ATOM 2082 C C . TYR A 1 268 ? 28.491 3.685 -21.891 1.00 35.72 268 TYR A C 1
ATOM 2084 O O . TYR A 1 268 ? 28.662 3.355 -20.718 1.00 35.72 268 TYR A O 1
ATOM 2092 N N . ALA A 1 269 ? 29.369 4.432 -22.560 1.00 39.31 269 ALA A N 1
ATOM 2093 C CA . ALA A 1 269 ? 30.356 5.266 -21.890 1.00 39.31 269 ALA A CA 1
ATOM 2094 C C . ALA A 1 269 ? 29.631 6.445 -21.213 1.00 39.31 269 ALA A C 1
ATOM 2096 O O . ALA A 1 269 ? 28.826 7.133 -21.843 1.00 39.31 269 ALA A O 1
ATOM 2097 N N . LEU A 1 270 ? 29.903 6.655 -19.925 1.00 39.34 270 LEU A N 1
ATOM 2098 C CA . LEU A 1 270 ? 29.347 7.745 -19.122 1.00 39.34 270 LEU A CA 1
ATOM 2099 C C . LEU A 1 270 ? 29.825 9.112 -19.655 1.00 39.34 270 LEU A C 1
ATOM 2101 O O . LEU A 1 270 ? 31.037 9.308 -19.780 1.00 39.34 270 LEU A O 1
ATOM 2105 N N . PRO A 1 271 ? 28.933 10.083 -19.927 1.00 42.56 271 PRO A N 1
ATOM 2106 C CA . PRO A 1 271 ? 29.350 11.460 -20.147 1.00 42.56 271 PRO A CA 1
ATOM 2107 C C . PRO A 1 271 ? 29.757 12.115 -18.818 1.00 42.56 271 PRO A C 1
ATOM 2109 O O . PRO A 1 271 ? 29.166 11.866 -17.767 1.00 42.56 271 PRO A O 1
ATOM 2112 N N . ALA A 1 272 ? 30.788 12.957 -18.883 1.00 48.62 272 ALA A N 1
ATOM 2113 C CA . ALA A 1 272 ? 31.331 13.703 -17.754 1.00 48.62 272 ALA A CA 1
ATOM 2114 C C . ALA A 1 272 ? 30.281 14.608 -17.078 1.00 48.62 272 ALA A C 1
ATOM 2116 O O . ALA A 1 272 ? 29.428 15.194 -17.747 1.00 48.62 272 ALA A O 1
ATOM 2117 N N . SER A 1 273 ? 30.391 14.739 -15.750 1.00 44.66 273 SER A N 1
ATOM 2118 C CA . SER A 1 273 ? 29.525 15.557 -14.892 1.00 44.66 273 SER A CA 1
ATOM 2119 C C . SER A 1 273 ? 29.303 16.981 -15.423 1.00 44.66 273 SER A C 1
ATOM 2121 O O . SER A 1 273 ? 30.268 17.641 -15.827 1.00 44.66 273 SER A O 1
ATOM 2123 N N . PRO A 1 274 ? 28.067 17.511 -15.361 1.00 45.44 274 PRO A N 1
ATOM 2124 C CA . PRO A 1 274 ? 27.796 18.884 -15.748 1.00 45.44 274 PRO A CA 1
ATOM 2125 C C . PRO A 1 274 ? 28.396 19.867 -14.735 1.00 45.44 274 PRO A C 1
ATOM 2127 O O . PRO A 1 274 ? 28.275 19.709 -13.519 1.00 45.44 274 PRO A O 1
ATOM 2130 N N . LYS A 1 275 ? 29.048 20.901 -15.275 1.00 53.59 275 LYS A N 1
ATOM 2131 C CA . LYS A 1 275 ? 29.496 22.087 -14.539 1.00 53.59 275 LYS A CA 1
ATOM 2132 C C . LYS A 1 275 ? 28.284 22.833 -13.963 1.00 53.59 275 LYS A C 1
ATOM 2134 O O . LYS A 1 275 ? 27.194 22.783 -14.525 1.00 53.59 275 LYS A O 1
ATOM 2139 N N . SER A 1 276 ? 28.526 23.504 -12.839 1.00 53.31 276 SER A N 1
ATOM 2140 C CA . SER A 1 276 ? 27.608 24.328 -12.037 1.00 53.31 276 SER A CA 1
ATOM 2141 C C . SER A 1 276 ? 26.530 25.094 -12.827 1.00 53.31 276 SER A C 1
ATOM 2143 O O . SER A 1 276 ? 26.830 25.609 -13.908 1.00 53.31 276 SER A O 1
ATOM 2145 N N . PRO A 1 277 ? 25.312 25.250 -12.266 1.00 51.84 277 PRO A N 1
ATOM 2146 C CA . PRO A 1 277 ? 24.222 25.972 -12.918 1.00 51.84 277 PRO A CA 1
ATOM 2147 C C . PRO A 1 277 ? 24.580 27.451 -13.168 1.00 51.84 277 PRO A C 1
ATOM 2149 O O . PRO A 1 277 ? 25.252 28.062 -12.332 1.00 51.84 277 PRO A O 1
ATOM 2152 N N . PRO A 1 278 ? 24.144 28.039 -14.300 1.00 57.25 278 PRO A N 1
ATOM 2153 C CA . PRO A 1 278 ? 24.375 29.448 -14.591 1.00 57.25 278 PRO A CA 1
ATOM 2154 C C . PRO A 1 278 ? 23.550 30.357 -13.659 1.00 57.25 278 PRO A C 1
ATOM 2156 O O . PRO A 1 278 ? 22.473 29.960 -13.205 1.00 57.25 278 PRO A O 1
ATOM 2159 N N . PRO A 1 279 ? 24.040 31.576 -13.367 1.00 53.81 279 PRO A N 1
ATOM 2160 C CA . PRO A 1 279 ? 23.347 32.527 -12.507 1.00 53.81 279 PRO A CA 1
ATOM 2161 C C . PRO A 1 279 ? 22.032 33.011 -13.134 1.00 53.81 279 PRO A C 1
ATOM 2163 O O . PRO A 1 279 ? 21.927 33.202 -14.345 1.00 53.81 279 PRO A O 1
ATOM 2166 N N . VAL A 1 280 ? 21.030 33.217 -12.276 1.00 55.03 280 VAL A N 1
ATOM 2167 C CA . VAL A 1 280 ? 19.697 33.723 -12.631 1.00 55.03 280 VAL A CA 1
ATOM 2168 C C . VAL A 1 280 ? 19.805 35.181 -13.111 1.00 55.03 280 VAL A C 1
ATOM 2170 O O . VAL A 1 280 ? 20.394 35.990 -12.389 1.00 55.03 280 VAL A O 1
ATOM 2173 N N . PRO A 1 281 ? 19.246 35.554 -14.281 1.00 49.81 281 PRO A N 1
ATOM 2174 C CA . PRO A 1 281 ? 19.296 36.931 -14.765 1.00 49.81 281 PRO A CA 1
ATOM 2175 C C . PRO A 1 281 ? 18.399 37.855 -13.937 1.00 49.81 281 PRO A C 1
ATOM 2177 O O . PRO A 1 281 ? 17.199 37.619 -13.786 1.00 49.81 281 PRO A O 1
ATOM 2180 N N . THR A 1 282 ? 18.993 38.928 -13.422 1.00 53.78 282 THR A N 1
ATOM 2181 C CA . THR A 1 282 ? 18.301 40.057 -12.793 1.00 53.78 282 THR A CA 1
ATOM 2182 C C . THR A 1 282 ? 17.490 40.836 -13.838 1.00 53.78 282 THR A C 1
ATOM 2184 O O . THR A 1 282 ? 17.859 40.878 -15.008 1.00 53.78 282 THR A O 1
ATOM 2187 N N . ALA A 1 283 ? 16.379 41.436 -13.401 1.00 50.78 283 ALA A N 1
ATOM 2188 C CA . ALA A 1 283 ? 15.354 42.091 -14.216 1.00 50.78 283 ALA A CA 1
ATOM 2189 C C . ALA A 1 283 ? 15.886 42.924 -15.401 1.00 50.78 283 ALA A C 1
ATOM 2191 O O . ALA A 1 283 ? 16.633 43.885 -15.233 1.00 50.78 283 ALA A O 1
ATOM 2192 N N . ILE A 1 284 ? 15.419 42.557 -16.593 1.00 52.16 284 ILE A N 1
ATOM 2193 C CA . ILE A 1 284 ? 15.710 43.192 -17.877 1.00 52.16 284 ILE A CA 1
ATOM 2194 C C . ILE A 1 284 ? 14.678 44.302 -18.129 1.00 52.16 284 ILE A C 1
ATOM 2196 O O . ILE A 1 284 ? 13.484 44.023 -18.245 1.00 52.16 284 ILE A O 1
ATOM 2200 N N . THR A 1 285 ? 15.126 45.558 -18.214 1.00 56.66 285 THR A N 1
ATOM 2201 C CA . THR A 1 285 ? 14.275 46.737 -18.488 1.00 56.66 285 THR A CA 1
ATOM 2202 C C . THR A 1 285 ? 14.473 47.341 -19.881 1.00 56.66 285 THR A C 1
ATOM 2204 O O . THR A 1 285 ? 13.873 48.373 -20.171 1.00 56.66 285 THR A O 1
ATOM 2207 N N . ASN A 1 286 ? 15.275 46.726 -20.758 1.00 61.72 286 ASN A N 1
ATOM 2208 C CA . ASN A 1 286 ? 15.531 47.238 -22.107 1.00 61.72 286 ASN A CA 1
ATOM 2209 C C . ASN A 1 286 ? 14.801 46.420 -23.178 1.00 61.72 286 ASN A C 1
ATOM 2211 O O . ASN A 1 286 ? 14.779 45.191 -23.143 1.00 61.72 286 ASN A O 1
ATOM 2215 N N . ASN A 1 287 ? 14.188 47.120 -24.139 1.00 67.56 287 ASN A N 1
ATOM 2216 C CA . ASN A 1 287 ? 13.432 46.504 -25.234 1.00 67.56 287 ASN A CA 1
ATOM 2217 C C . ASN A 1 287 ? 14.306 45.633 -26.153 1.00 67.56 287 ASN A C 1
ATOM 2219 O O . ASN A 1 287 ? 13.784 44.674 -26.711 1.00 67.56 287 ASN A O 1
ATOM 2223 N N . ASP A 1 288 ? 15.611 45.894 -26.250 1.00 69.00 288 ASP A N 1
ATOM 2224 C CA . ASP A 1 288 ? 16.524 45.119 -27.106 1.00 69.00 288 ASP A CA 1
ATOM 2225 C C . ASP A 1 288 ? 16.699 43.662 -26.631 1.00 69.00 288 ASP A C 1
ATOM 2227 O O . ASP A 1 288 ? 16.878 42.747 -27.433 1.00 69.00 288 ASP A O 1
ATOM 2231 N N . ASP A 1 289 ? 16.544 43.405 -25.330 1.00 68.00 289 ASP A N 1
ATOM 2232 C CA . ASP A 1 289 ? 16.636 42.054 -24.768 1.00 68.00 289 ASP A CA 1
ATOM 2233 C C . ASP A 1 289 ? 15.358 41.228 -25.003 1.00 68.00 289 ASP A C 1
ATOM 2235 O O . ASP A 1 289 ? 15.388 39.994 -24.969 1.00 68.00 289 ASP A O 1
ATOM 2239 N N . ARG A 1 290 ? 14.216 41.877 -25.285 1.00 74.00 290 ARG A N 1
ATOM 2240 C CA . ARG A 1 290 ? 12.970 41.165 -25.616 1.00 74.00 290 ARG A CA 1
ATOM 2241 C C . ARG A 1 290 ? 13.079 40.432 -26.944 1.00 74.00 290 ARG A C 1
ATOM 2243 O O . ARG A 1 290 ? 12.622 39.294 -27.027 1.00 74.00 290 ARG A O 1
ATOM 2250 N N . ASP A 1 291 ? 13.706 41.039 -27.945 1.00 81.62 291 ASP A N 1
ATOM 2251 C CA . ASP A 1 291 ? 13.860 40.416 -29.261 1.00 81.62 291 ASP A CA 1
ATOM 2252 C C . ASP A 1 291 ? 14.804 39.207 -29.201 1.00 81.62 291 ASP A C 1
ATOM 2254 O O . ASP A 1 291 ? 14.515 38.165 -29.795 1.00 81.62 291 ASP A O 1
ATOM 2258 N N . ALA A 1 292 ? 15.861 39.279 -28.383 1.00 79.69 292 ALA A N 1
ATOM 2259 C CA . ALA A 1 292 ? 16.742 38.142 -28.120 1.00 79.69 292 ALA A CA 1
ATOM 2260 C C . ALA A 1 292 ? 16.001 36.979 -27.430 1.00 79.69 292 ALA A C 1
ATOM 2262 O O . ALA A 1 292 ? 16.157 35.819 -27.818 1.00 79.69 292 ALA A O 1
ATOM 2263 N N . ILE A 1 293 ? 15.141 37.273 -26.448 1.00 75.88 293 ILE A N 1
ATOM 2264 C CA . ILE A 1 293 ? 14.318 36.257 -25.772 1.00 75.88 293 ILE A CA 1
ATOM 2265 C C . ILE A 1 293 ? 13.304 35.633 -26.744 1.00 75.88 293 ILE A C 1
ATOM 2267 O O . ILE A 1 293 ? 13.102 34.416 -26.728 1.00 75.88 293 ILE A O 1
ATOM 2271 N N . ILE A 1 294 ? 12.688 36.436 -27.616 1.00 82.94 294 ILE A N 1
ATOM 2272 C CA . ILE A 1 294 ? 11.739 35.955 -28.627 1.00 82.94 294 ILE A CA 1
ATOM 2273 C C . ILE A 1 294 ? 12.428 35.009 -29.621 1.00 82.94 294 ILE A C 1
ATOM 2275 O O . ILE A 1 294 ? 11.865 33.962 -29.946 1.00 82.94 294 ILE A O 1
ATOM 2279 N N . GLU A 1 295 ? 13.643 35.321 -30.073 1.00 88.56 295 GLU A N 1
ATOM 2280 C CA . GLU A 1 295 ? 14.409 34.437 -30.964 1.00 88.56 295 GLU A CA 1
ATOM 2281 C C . GLU A 1 295 ? 14.773 33.102 -30.295 1.00 88.56 295 GLU A C 1
ATOM 2283 O O . GLU A 1 295 ? 14.596 32.037 -30.896 1.00 88.56 295 GLU A O 1
ATOM 2288 N N . VAL A 1 296 ? 15.175 33.117 -29.018 1.00 87.50 296 VAL A N 1
ATOM 2289 C CA . VAL A 1 296 ? 15.443 31.882 -28.257 1.00 87.50 296 VAL A CA 1
ATOM 2290 C C . VAL A 1 296 ? 14.178 31.028 -28.118 1.00 87.50 296 VAL A C 1
ATOM 2292 O O . VAL A 1 296 ? 14.227 29.812 -28.326 1.00 87.50 296 VAL A O 1
ATOM 2295 N N . LEU A 1 297 ? 13.029 31.646 -27.831 1.00 85.19 297 LEU A N 1
ATOM 2296 C CA . LEU A 1 297 ? 11.751 30.936 -27.726 1.00 85.19 297 LEU A CA 1
ATOM 2297 C C . LEU A 1 297 ? 11.314 30.333 -29.067 1.00 85.19 297 LEU A C 1
ATOM 2299 O O . LEU A 1 297 ? 10.894 29.175 -29.105 1.00 85.19 297 LEU A O 1
ATOM 2303 N N . LYS A 1 298 ? 11.473 31.055 -30.185 1.00 89.81 298 LYS A N 1
ATOM 2304 C CA . LYS A 1 298 ? 11.198 30.507 -31.525 1.00 89.81 298 LYS A CA 1
ATOM 2305 C C . LYS A 1 298 ? 12.088 29.304 -31.839 1.00 89.81 298 LYS A C 1
ATOM 2307 O O . LYS A 1 298 ? 11.595 28.303 -32.363 1.00 89.81 298 LYS A O 1
ATOM 2312 N N . ALA A 1 299 ? 13.376 29.367 -31.500 1.00 87.06 299 ALA A N 1
ATOM 2313 C CA . ALA A 1 299 ? 14.304 28.257 -31.706 1.00 87.06 299 ALA A CA 1
ATOM 2314 C C . ALA A 1 299 ? 13.921 27.022 -30.867 1.00 87.06 299 ALA A C 1
ATOM 2316 O O . ALA A 1 299 ? 13.932 25.894 -31.375 1.00 87.06 299 ALA A O 1
ATOM 2317 N N . GLN A 1 300 ? 13.504 27.223 -29.612 1.00 85.88 300 GLN A N 1
ATOM 2318 C CA . GLN A 1 300 ? 13.006 26.145 -28.753 1.00 85.88 300 GLN A CA 1
ATOM 2319 C C . GLN A 1 300 ? 11.710 25.526 -29.292 1.00 85.88 300 GLN A C 1
ATOM 2321 O O . GLN A 1 300 ? 11.620 24.301 -29.399 1.00 85.88 300 GLN A O 1
ATOM 2326 N N . MET A 1 301 ? 10.738 26.346 -29.703 1.00 86.31 301 MET A N 1
ATOM 2327 C CA . MET A 1 301 ? 9.478 25.859 -30.273 1.00 86.31 301 MET A CA 1
ATOM 2328 C C . MET A 1 301 ? 9.690 25.114 -31.596 1.00 86.31 301 MET A C 1
ATOM 2330 O O . MET A 1 301 ? 9.080 24.071 -31.816 1.00 86.31 301 MET A O 1
ATOM 2334 N N . SER A 1 302 ? 10.597 25.588 -32.454 1.00 89.44 302 SER A N 1
ATOM 2335 C CA . SER A 1 302 ? 10.973 24.897 -33.696 1.00 89.44 302 SER A CA 1
ATOM 2336 C C . SER A 1 302 ? 11.610 23.529 -33.418 1.00 89.44 302 SER A C 1
ATOM 2338 O O . SER A 1 302 ? 11.289 22.537 -34.076 1.00 89.44 302 SER A O 1
ATOM 2340 N N . THR A 1 303 ? 12.457 23.441 -32.388 1.00 87.44 303 THR A N 1
ATOM 2341 C CA . THR A 1 303 ? 13.081 22.177 -31.966 1.00 87.44 303 THR A CA 1
ATOM 2342 C C . THR A 1 303 ? 12.044 21.193 -31.411 1.00 87.44 303 THR A C 1
ATOM 2344 O O . THR A 1 303 ? 12.072 20.013 -31.762 1.00 87.44 303 THR A O 1
ATOM 2347 N N . GLN A 1 304 ? 11.081 21.668 -30.613 1.00 80.75 304 GLN A N 1
ATOM 2348 C CA . GLN A 1 304 ? 9.964 20.843 -30.132 1.00 80.75 304 GLN A CA 1
ATOM 2349 C C . GLN A 1 304 ? 9.022 20.397 -31.261 1.00 80.75 304 GLN A C 1
ATOM 2351 O O . GLN A 1 304 ? 8.559 19.259 -31.265 1.00 80.75 304 GLN A O 1
ATOM 2356 N N . ALA A 1 305 ? 8.758 21.256 -32.247 1.00 84.75 305 ALA A N 1
ATOM 2357 C CA . ALA A 1 305 ? 7.933 20.896 -33.398 1.00 84.75 305 ALA A CA 1
ATOM 2358 C C . ALA A 1 305 ? 8.582 19.778 -34.233 1.00 84.75 305 ALA A C 1
ATOM 2360 O O . ALA A 1 305 ? 7.904 18.827 -34.626 1.00 84.75 305 ALA A O 1
ATOM 2361 N N . LYS A 1 306 ? 9.906 19.841 -34.441 1.00 86.88 306 LYS A N 1
ATOM 2362 C CA . LYS A 1 306 ? 10.659 18.783 -35.134 1.00 86.88 306 LYS A CA 1
ATOM 2363 C C . LYS A 1 306 ? 10.620 17.452 -34.378 1.00 86.88 306 LYS A C 1
ATOM 2365 O O . LYS A 1 306 ? 10.364 16.422 -34.998 1.00 86.88 306 LYS A O 1
ATOM 2370 N N . SER A 1 307 ? 10.793 17.456 -33.053 1.00 80.81 307 SER A N 1
ATOM 2371 C CA . SER A 1 307 ? 10.746 16.216 -32.262 1.00 80.81 307 SER A CA 1
ATOM 2372 C C . SER A 1 307 ? 9.348 15.581 -32.235 1.00 80.81 307 SER A C 1
ATOM 2374 O O . SER A 1 307 ? 9.221 14.357 -32.308 1.00 80.81 307 SER A O 1
ATOM 2376 N N . LEU A 1 308 ? 8.283 16.390 -32.218 1.00 80.75 308 LEU A N 1
ATOM 2377 C CA . LEU A 1 308 ? 6.901 15.915 -32.362 1.00 80.75 308 LEU A CA 1
ATOM 2378 C C . LEU A 1 308 ? 6.637 15.302 -33.744 1.00 80.75 308 LEU A C 1
ATOM 2380 O O . LEU A 1 308 ? 5.984 14.258 -33.840 1.00 80.75 308 LEU A O 1
ATOM 2384 N N . GLN A 1 309 ? 7.165 15.909 -34.810 1.00 87.12 309 GLN A N 1
ATOM 2385 C CA . GLN A 1 309 ? 7.027 15.386 -36.169 1.00 87.12 309 GLN A CA 1
ATOM 2386 C C . GLN A 1 309 ? 7.756 14.042 -36.336 1.00 87.12 309 GLN A C 1
ATOM 2388 O O . GLN A 1 309 ? 7.183 13.102 -36.892 1.00 87.12 309 GLN A O 1
ATOM 2393 N N . GLU A 1 310 ? 8.969 13.905 -35.792 1.00 85.38 310 GLU A N 1
ATOM 2394 C CA . GLU A 1 310 ? 9.719 12.641 -35.799 1.00 85.38 310 GLU A CA 1
ATOM 2395 C C . GLU A 1 310 ? 9.018 11.540 -34.991 1.00 85.38 310 GLU A C 1
ATOM 2397 O O . GLU A 1 310 ? 8.910 10.400 -35.454 1.00 85.38 310 GLU A O 1
ATOM 2402 N N . ASN A 1 311 ? 8.470 11.870 -33.818 1.00 79.44 311 ASN A N 1
ATOM 2403 C CA . ASN A 1 311 ? 7.707 10.917 -33.011 1.00 79.44 311 ASN A CA 1
ATOM 2404 C C . ASN A 1 311 ? 6.409 10.477 -33.707 1.00 79.44 311 ASN A C 1
ATOM 2406 O O . ASN A 1 311 ? 6.050 9.297 -33.666 1.00 79.44 311 ASN A O 1
ATOM 2410 N N . THR A 1 312 ? 5.738 11.389 -34.413 1.00 86.44 312 THR A N 1
ATOM 2411 C CA . THR A 1 312 ? 4.542 11.067 -35.209 1.00 86.44 312 THR A CA 1
ATOM 2412 C C . THR A 1 312 ? 4.892 10.137 -36.374 1.00 86.44 312 THR A C 1
ATOM 2414 O O . THR A 1 312 ? 4.214 9.131 -36.586 1.00 86.44 312 THR A O 1
ATOM 2417 N N . ALA A 1 313 ? 5.993 10.404 -37.085 1.00 85.81 313 ALA A N 1
ATOM 2418 C CA . ALA A 1 313 ? 6.472 9.547 -38.169 1.00 85.81 313 ALA A CA 1
ATOM 2419 C C . ALA A 1 313 ? 6.826 8.131 -37.679 1.00 85.81 313 ALA A C 1
ATOM 2421 O O . ALA A 1 313 ? 6.428 7.145 -38.302 1.00 85.81 313 ALA A O 1
ATOM 2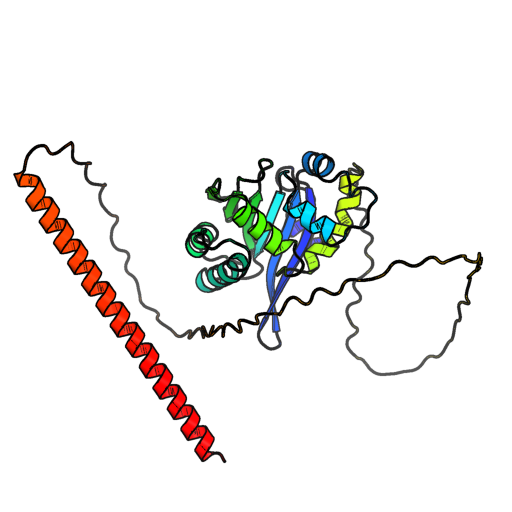422 N N . ARG A 1 314 ? 7.501 8.014 -36.526 1.00 86.69 314 ARG A N 1
ATOM 2423 C CA . ARG A 1 314 ? 7.811 6.718 -35.896 1.00 86.69 314 ARG A CA 1
ATOM 2424 C C . ARG A 1 314 ? 6.550 5.949 -35.507 1.00 86.69 314 ARG A C 1
ATOM 2426 O O . ARG A 1 314 ? 6.461 4.753 -35.772 1.00 86.69 314 ARG A O 1
ATOM 2433 N N . THR A 1 315 ? 5.558 6.634 -34.941 1.00 85.25 315 THR A N 1
ATOM 2434 C CA . THR A 1 315 ? 4.288 6.010 -34.536 1.00 85.25 315 THR A CA 1
ATOM 2435 C C . THR A 1 315 ? 3.516 5.479 -35.749 1.00 85.25 315 THR A C 1
ATOM 2437 O O . THR A 1 315 ? 3.036 4.344 -35.730 1.00 85.25 315 THR A O 1
ATOM 2440 N N . ASN A 1 316 ? 3.471 6.247 -36.842 1.00 85.88 316 ASN A N 1
ATOM 2441 C CA . ASN A 1 316 ? 2.838 5.821 -38.092 1.00 85.88 316 ASN A CA 1
ATOM 2442 C C . ASN A 1 316 ? 3.543 4.609 -38.723 1.00 85.88 316 ASN A C 1
ATOM 2444 O O . ASN A 1 316 ? 2.872 3.710 -39.229 1.00 85.88 316 ASN A O 1
ATOM 2448 N N . LEU A 1 317 ? 4.878 4.545 -38.655 1.00 89.19 317 LEU A N 1
ATOM 2449 C CA . LEU A 1 317 ? 5.648 3.405 -39.161 1.00 89.19 317 LEU A CA 1
ATOM 2450 C C . LEU A 1 317 ? 5.348 2.114 -38.379 1.00 89.19 317 LEU A C 1
ATOM 2452 O O . LEU A 1 317 ? 5.131 1.066 -38.984 1.00 89.19 317 LEU A O 1
ATOM 2456 N N . VAL A 1 318 ? 5.277 2.189 -37.045 1.00 86.50 318 VAL A N 1
ATOM 2457 C CA . VAL A 1 318 ? 4.935 1.038 -36.185 1.00 86.50 318 VAL A CA 1
ATOM 2458 C C . VAL A 1 318 ? 3.517 0.532 -36.468 1.00 86.50 318 VAL A C 1
ATOM 2460 O O . VAL A 1 318 ? 3.290 -0.680 -36.534 1.00 86.50 318 VAL A O 1
ATOM 2463 N N . LEU A 1 319 ? 2.565 1.444 -36.690 1.00 87.69 319 LEU A N 1
ATOM 2464 C CA . LEU A 1 319 ? 1.194 1.087 -37.052 1.00 87.69 319 LEU A CA 1
ATOM 2465 C C . LEU A 1 319 ? 1.136 0.376 -38.414 1.00 87.69 319 LEU A C 1
ATOM 2467 O O . LEU A 1 319 ? 0.498 -0.670 -38.528 1.00 87.69 319 LEU A O 1
ATOM 2471 N N . LEU A 1 320 ? 1.841 0.898 -39.423 1.00 90.38 320 LEU A N 1
ATOM 2472 C CA . LEU A 1 320 ? 1.942 0.286 -40.753 1.00 90.38 320 LEU A CA 1
ATOM 2473 C C . LEU A 1 320 ? 2.528 -1.128 -40.690 1.00 90.38 320 LEU A C 1
ATOM 2475 O O . LEU A 1 320 ? 1.942 -2.055 -41.246 1.00 90.38 320 LEU A O 1
ATOM 2479 N N . LEU A 1 321 ? 3.631 -1.319 -39.961 1.00 89.00 321 LEU A N 1
ATOM 2480 C CA . LEU A 1 321 ? 4.246 -2.639 -39.775 1.00 89.00 321 LEU A CA 1
ATOM 2481 C C . LEU A 1 321 ? 3.299 -3.623 -39.073 1.00 89.00 321 LEU A C 1
ATOM 2483 O O . LEU A 1 321 ? 3.228 -4.792 -39.449 1.00 89.00 321 LEU A O 1
ATOM 2487 N N . SER A 1 322 ? 2.521 -3.147 -38.099 1.00 85.69 322 SER A N 1
ATOM 2488 C CA . SER A 1 322 ? 1.525 -3.968 -37.400 1.00 85.69 322 SER A CA 1
ATOM 2489 C C . SER A 1 322 ? 0.394 -4.421 -38.331 1.00 85.69 322 SER A C 1
ATOM 2491 O O . SER A 1 322 ? -0.021 -5.578 -38.275 1.00 85.69 322 SER A O 1
ATOM 2493 N N . ILE A 1 323 ? -0.074 -3.539 -39.222 1.00 89.75 323 ILE A N 1
ATOM 2494 C CA . ILE A 1 323 ? -1.089 -3.869 -40.235 1.00 89.75 323 ILE A CA 1
ATOM 2495 C C . ILE A 1 323 ? -0.540 -4.896 -41.231 1.00 89.75 323 ILE A C 1
ATOM 2497 O O . ILE A 1 323 ? -1.219 -5.878 -41.527 1.00 89.75 323 ILE A O 1
ATOM 2501 N N . VAL A 1 324 ? 0.692 -4.713 -41.712 1.00 93.31 324 VAL A N 1
ATOM 2502 C CA . VAL A 1 324 ? 1.333 -5.655 -42.645 1.00 93.31 324 VAL A CA 1
ATOM 2503 C C . VAL A 1 324 ? 1.473 -7.042 -42.012 1.00 93.31 324 VAL A C 1
ATOM 2505 O O . VAL A 1 324 ? 1.068 -8.030 -42.622 1.00 93.31 324 VAL A O 1
ATOM 2508 N N . ASN A 1 325 ? 1.953 -7.130 -40.768 1.00 90.25 325 ASN A N 1
ATOM 2509 C CA . ASN A 1 325 ? 2.070 -8.407 -40.056 1.00 90.25 325 ASN A CA 1
ATOM 2510 C C . ASN A 1 325 ? 0.712 -9.095 -39.858 1.00 90.25 325 ASN A C 1
ATOM 2512 O O . ASN A 1 325 ? 0.607 -10.312 -40.008 1.00 90.25 325 ASN A O 1
ATOM 2516 N N . PHE A 1 326 ? -0.337 -8.324 -39.562 1.00 92.94 326 PHE A N 1
ATOM 2517 C CA . PHE A 1 326 ? -1.692 -8.857 -39.446 1.00 92.94 326 PHE A CA 1
ATOM 2518 C C . PHE A 1 326 ? -2.200 -9.431 -40.776 1.00 92.94 326 PHE A C 1
ATOM 2520 O O . PHE A 1 326 ? -2.743 -10.534 -40.798 1.00 92.94 326 PHE A O 1
ATOM 2527 N N . LEU A 1 327 ? -1.973 -8.733 -41.894 1.00 92.38 327 LEU A N 1
ATOM 2528 C CA . LEU A 1 327 ? -2.356 -9.216 -43.224 1.00 92.38 327 LEU A CA 1
ATOM 2529 C C . LEU A 1 327 ? -1.602 -10.494 -43.614 1.00 92.38 327 LEU A C 1
ATOM 2531 O O . LEU A 1 327 ? -2.221 -11.421 -44.133 1.00 92.38 327 LEU A O 1
ATOM 2535 N N . ILE A 1 328 ? -0.301 -10.578 -43.319 1.00 94.38 328 ILE A N 1
ATOM 2536 C CA . ILE A 1 328 ? 0.494 -11.796 -43.546 1.00 94.38 328 ILE A CA 1
ATOM 2537 C C . ILE A 1 328 ? -0.098 -12.971 -42.758 1.00 94.38 328 ILE A C 1
ATOM 2539 O O . ILE A 1 328 ? -0.298 -14.047 -43.320 1.00 94.38 328 ILE A O 1
ATOM 2543 N N . LEU A 1 329 ? -0.440 -12.763 -41.483 1.00 92.88 329 LEU A N 1
ATOM 2544 C CA . LEU A 1 329 ? -1.062 -13.795 -40.654 1.00 92.88 329 LEU A CA 1
ATOM 2545 C C . LEU A 1 329 ? -2.415 -14.251 -41.226 1.00 92.88 329 LEU A C 1
ATOM 2547 O O . LEU A 1 329 ? -2.678 -15.449 -41.289 1.00 92.88 329 LEU A O 1
ATOM 2551 N N . CYS A 1 330 ? -3.254 -13.319 -41.687 1.00 91.50 330 CYS A N 1
ATOM 2552 C CA . CYS A 1 330 ? -4.523 -13.649 -42.339 1.00 91.50 330 CYS A CA 1
ATOM 2553 C C . CYS A 1 330 ? -4.329 -14.476 -43.618 1.00 91.50 330 CYS A C 1
ATOM 2555 O O . CYS A 1 330 ? -5.068 -15.435 -43.827 1.00 91.50 330 CYS A O 1
ATOM 2557 N N . MET A 1 331 ? -3.334 -14.142 -44.446 1.00 95.94 331 MET A N 1
ATOM 2558 C CA . MET A 1 331 ? -3.032 -14.892 -45.671 1.00 95.94 331 MET A CA 1
ATOM 2559 C C . MET A 1 331 ? -2.568 -16.322 -45.362 1.00 95.94 331 MET A C 1
ATOM 2561 O O . MET A 1 331 ? -3.043 -17.258 -45.997 1.00 95.94 331 MET A O 1
ATOM 2565 N N . LEU A 1 332 ? -1.712 -16.506 -44.350 1.00 93.56 332 LEU A N 1
ATOM 2566 C CA . LEU A 1 332 ? -1.246 -17.832 -43.919 1.00 93.56 332 LEU A CA 1
ATOM 2567 C C . LEU A 1 332 ? -2.384 -18.710 -43.373 1.00 93.56 332 LEU A C 1
ATOM 2569 O O . LEU A 1 332 ? -2.429 -19.916 -43.630 1.00 93.56 332 LEU A O 1
ATOM 2573 N N . LEU A 1 333 ? -3.323 -18.106 -42.638 1.00 92.19 333 LEU A N 1
ATOM 2574 C CA . LEU A 1 333 ? -4.513 -18.802 -42.149 1.00 92.19 333 LEU A CA 1
ATOM 2575 C C . LEU A 1 333 ? -5.458 -19.181 -43.296 1.00 92.19 333 LEU A C 1
ATOM 2577 O O . LEU A 1 333 ? -5.993 -20.284 -43.291 1.00 92.19 333 LEU A O 1
ATOM 2581 N N . ALA A 1 334 ? -5.624 -18.311 -44.295 1.00 89.81 334 ALA A N 1
ATOM 2582 C CA . ALA A 1 334 ? -6.468 -18.588 -45.457 1.00 89.81 334 ALA A CA 1
ATOM 2583 C C . ALA A 1 334 ? -5.928 -19.728 -46.337 1.00 89.81 334 ALA A C 1
ATOM 2585 O O . ALA A 1 334 ? -6.718 -20.483 -46.889 1.00 89.81 334 ALA A O 1
ATOM 2586 N N . THR A 1 335 ? -4.605 -19.891 -46.445 1.00 89.69 335 THR A N 1
ATOM 2587 C CA . THR A 1 335 ? -3.984 -21.005 -47.192 1.00 89.69 335 THR A CA 1
ATOM 2588 C C . THR A 1 335 ? -4.017 -22.349 -46.462 1.00 89.69 335 THR A C 1
ATOM 2590 O O . THR A 1 335 ? -3.653 -23.362 -47.049 1.00 89.69 335 THR A O 1
ATOM 2593 N N . SER A 1 336 ? -4.407 -22.364 -45.184 1.00 81.31 336 SER A N 1
ATOM 2594 C CA . SER A 1 336 ? -4.442 -23.574 -44.350 1.00 81.31 336 SER A CA 1
ATOM 2595 C C . SER A 1 336 ? -5.837 -24.217 -44.258 1.00 81.31 336 SER A C 1
ATOM 2597 O O . SER A 1 336 ? -5.991 -25.204 -43.538 1.00 81.31 336 SER A O 1
ATOM 2599 N N . CYS A 1 337 ? -6.834 -23.661 -44.954 1.00 69.25 337 CYS A N 1
ATOM 2600 C CA . CYS A 1 337 ? -8.209 -24.163 -45.047 1.00 69.25 337 CYS A CA 1
ATOM 2601 C C . CYS A 1 337 ? -8.478 -24.740 -46.439 1.00 69.25 337 CYS A C 1
ATOM 2603 O O . CYS A 1 337 ? -9.206 -25.752 -46.513 1.00 69.25 337 CYS A O 1
#